Protein AF-A0A7V8XX41-F1 (afdb_monomer)

Foldseek 3Di:
DDDDDDPQVPPPPPSVVVVVVVVVLLVVLVVLLVVLVVLLVPDDAAEAEAEDQFNFQDDDPCNVVSVVSLVNSLQSCQNSNYAYEYENPPAQQQVVCVVVVHDDPVSVVRQVRRQVSNQLSRQQSQAHYHDNHPPSVVSVVVRVVVVPDDDDDDDDDPDPPQPQDWDADDDDDPDPPDDGTDHRTHGRHPDPDPPPPPPVVPPDDD

Structure (mmCIF, N/CA/C/O backbone):
data_AF-A0A7V8XX41-F1
#
_entry.id   AF-A0A7V8XX41-F1
#
loop_
_atom_site.group_PDB
_atom_site.id
_atom_site.type_symbol
_atom_site.label_atom_id
_atom_site.label_alt_id
_atom_site.label_comp_id
_atom_site.label_asym_id
_atom_site.label_entity_id
_atom_site.label_seq_id
_atom_site.pdbx_PDB_ins_code
_atom_site.Cartn_x
_atom_site.Cartn_y
_atom_site.Cartn_z
_atom_site.occupancy
_atom_site.B_iso_or_equiv
_atom_site.auth_seq_id
_atom_site.auth_comp_id
_atom_site.auth_asym_id
_atom_site.auth_atom_id
_atom_site.pdbx_PDB_model_num
ATOM 1 N N . ALA A 1 1 ? 9.599 27.998 -37.122 1.00 36.72 1 ALA A N 1
ATOM 2 C CA . ALA A 1 1 ? 10.475 27.069 -36.383 1.00 36.72 1 ALA A CA 1
ATOM 3 C C . ALA A 1 1 ? 9.672 26.421 -35.257 1.00 36.72 1 ALA A C 1
ATOM 5 O O . ALA A 1 1 ? 9.285 27.110 -34.325 1.00 36.72 1 ALA A O 1
ATOM 6 N N . ARG A 1 2 ? 9.329 25.135 -35.391 1.00 32.12 2 ARG A N 1
ATOM 7 C CA . ARG A 1 2 ? 8.694 24.319 -34.343 1.00 32.12 2 ARG A CA 1
ATOM 8 C C . ARG A 1 2 ? 9.712 23.242 -33.945 1.00 32.12 2 ARG A C 1
ATOM 10 O O . ARG A 1 2 ? 10.120 22.508 -34.842 1.00 32.12 2 ARG A O 1
ATOM 17 N N . PRO A 1 3 ? 10.159 23.145 -32.682 1.00 42.78 3 PRO A N 1
ATOM 18 C CA . PRO A 1 3 ? 11.066 22.086 -32.269 1.00 42.78 3 PRO A CA 1
ATOM 19 C C . PRO A 1 3 ? 10.236 20.830 -31.999 1.00 42.78 3 PRO A C 1
ATOM 21 O O . PRO A 1 3 ? 9.442 20.783 -31.063 1.00 42.78 3 PRO A O 1
ATOM 24 N N . GLY A 1 4 ? 10.371 19.835 -32.870 1.00 42.47 4 GLY A N 1
ATOM 25 C CA . GLY A 1 4 ? 9.637 18.585 -32.786 1.00 42.47 4 GLY A CA 1
ATOM 26 C C . GLY A 1 4 ? 10.549 17.386 -33.019 1.00 42.47 4 GLY A C 1
ATOM 27 O O . GLY A 1 4 ? 11.211 17.283 -34.044 1.00 42.47 4 GLY A O 1
ATOM 28 N N . ILE A 1 5 ? 10.450 16.437 -32.091 1.00 46.19 5 ILE A N 1
ATOM 29 C CA . ILE A 1 5 ? 10.600 14.984 -32.274 1.00 46.19 5 ILE A CA 1
ATOM 30 C C . ILE A 1 5 ? 12.024 14.382 -32.355 1.00 46.19 5 ILE A C 1
ATOM 32 O O . ILE A 1 5 ? 12.135 13.178 -32.175 1.00 46.19 5 ILE A O 1
ATOM 36 N N . ALA A 1 6 ? 13.126 15.123 -32.502 1.00 47.00 6 ALA A N 1
ATOM 37 C CA . ALA A 1 6 ? 14.422 14.473 -32.807 1.00 47.00 6 ALA A CA 1
ATOM 38 C C . AL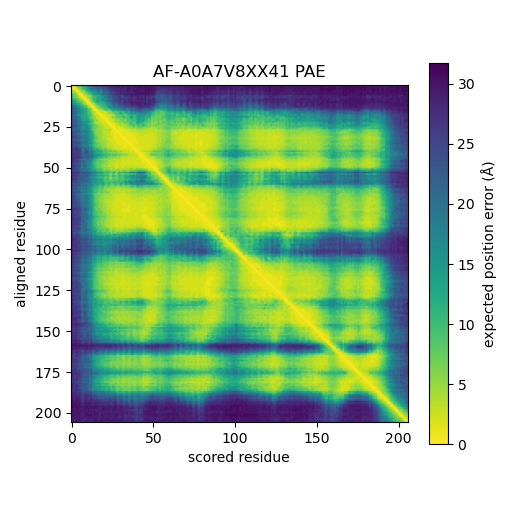A A 1 6 ? 15.425 14.248 -31.647 1.00 47.00 6 ALA A C 1
ATOM 40 O O . ALA A 1 6 ? 16.469 13.642 -31.875 1.00 47.00 6 ALA A O 1
ATOM 41 N N . SER A 1 7 ? 15.176 14.698 -30.410 1.00 42.75 7 SER A N 1
ATOM 42 C CA . SER A 1 7 ? 16.227 14.677 -29.368 1.00 42.75 7 SER A CA 1
ATOM 43 C C . SER A 1 7 ? 16.459 13.323 -28.680 1.00 42.75 7 SER A C 1
ATOM 45 O O . SER A 1 7 ? 17.492 13.145 -28.046 1.00 42.75 7 SER A O 1
ATOM 47 N N . TRP A 1 8 ? 15.544 12.359 -28.805 1.00 51.06 8 TRP A N 1
ATOM 48 C CA . TRP A 1 8 ? 15.662 11.025 -28.188 1.00 51.06 8 TRP A CA 1
ATOM 49 C C . TRP A 1 8 ? 16.335 9.985 -29.101 1.00 51.06 8 TRP A C 1
ATOM 51 O O . TRP A 1 8 ? 16.523 8.843 -28.695 1.00 51.06 8 TRP A O 1
ATOM 61 N N . LEU A 1 9 ? 16.712 10.364 -30.329 1.00 49.44 9 LEU A N 1
ATOM 62 C CA . LEU A 1 9 ? 17.265 9.440 -31.325 1.00 49.44 9 LEU A CA 1
ATOM 63 C C . LEU A 1 9 ? 18.795 9.257 -31.232 1.00 49.44 9 LEU A C 1
ATOM 65 O O . LEU A 1 9 ? 19.354 8.482 -32.001 1.00 49.44 9 LEU A O 1
ATOM 69 N N . LEU A 1 10 ? 19.476 9.971 -30.327 1.00 48.91 10 LEU A N 1
ATOM 70 C CA . LEU A 1 10 ? 20.946 10.033 -30.273 1.00 48.91 10 LEU A CA 1
ATOM 71 C C . LEU A 1 10 ? 21.581 9.386 -29.025 1.00 48.91 10 LEU A C 1
ATOM 73 O O . LEU A 1 10 ? 22.801 9.422 -28.907 1.00 48.91 10 LEU A O 1
ATOM 77 N N . ASP A 1 11 ? 20.806 8.748 -28.137 1.00 47.34 11 ASP A N 1
ATOM 78 C CA . ASP A 1 11 ? 21.357 7.957 -27.017 1.00 47.34 11 ASP A CA 1
ATOM 79 C C . ASP A 1 11 ? 20.482 6.716 -26.696 1.00 47.34 11 ASP A C 1
ATOM 81 O O . ASP A 1 11 ? 19.536 6.794 -25.906 1.00 47.34 11 ASP A O 1
ATOM 85 N N . PRO A 1 12 ? 20.718 5.558 -27.351 1.00 47.06 12 PRO A N 1
ATOM 86 C CA . PRO A 1 12 ? 19.728 4.473 -27.416 1.00 47.06 12 PRO A CA 1
ATOM 87 C C . PRO A 1 12 ? 19.528 3.667 -26.119 1.00 47.06 12 PRO A C 1
ATOM 89 O O . PRO A 1 12 ? 18.483 3.034 -25.941 1.00 47.06 12 PRO A O 1
ATOM 92 N N . GLY A 1 13 ? 20.523 3.635 -25.226 1.00 45.53 13 GLY A N 1
ATOM 93 C CA . GLY A 1 13 ? 20.573 2.653 -24.133 1.00 45.53 13 GLY A CA 1
ATOM 94 C C . GLY A 1 13 ? 20.013 3.134 -22.794 1.00 45.53 13 GLY A C 1
ATOM 95 O O . GLY A 1 13 ? 19.380 2.359 -22.079 1.00 45.53 13 GLY A O 1
ATOM 96 N N . LEU A 1 14 ? 20.233 4.406 -22.453 1.00 48.94 14 LEU A N 1
ATOM 97 C CA . LEU A 1 14 ? 19.872 4.964 -21.144 1.00 48.94 14 LEU A CA 1
ATOM 98 C C . LEU A 1 14 ? 18.536 5.723 -21.190 1.00 48.94 14 LEU A C 1
ATOM 100 O O . LEU A 1 14 ? 17.727 5.599 -20.272 1.00 48.94 14 LEU A O 1
ATOM 104 N N . SER A 1 15 ? 18.236 6.410 -22.299 1.00 57.72 15 SER A N 1
ATOM 105 C CA . SER A 1 15 ? 17.028 7.241 -22.427 1.00 57.72 15 SER A CA 1
ATOM 106 C C . SER A 1 15 ? 15.733 6.427 -22.577 1.00 57.72 15 SER A C 1
ATOM 108 O O . SER A 1 15 ? 14.669 6.863 -22.132 1.00 57.72 15 SER A O 1
ATOM 110 N N . SER A 1 16 ? 15.792 5.252 -23.210 1.00 55.16 16 SER A N 1
ATOM 111 C CA . SER A 1 16 ? 14.613 4.420 -23.479 1.00 55.16 16 SER A CA 1
ATOM 112 C C . SER A 1 16 ? 14.126 3.707 -22.215 1.00 55.16 16 SER A C 1
ATOM 114 O O . SER A 1 16 ? 12.935 3.742 -21.903 1.00 55.16 16 SER A O 1
ATOM 116 N N . ALA A 1 17 ? 15.041 3.127 -21.436 1.00 56.38 17 ALA A N 1
ATOM 117 C CA . ALA A 1 17 ? 14.732 2.464 -20.171 1.00 56.38 17 ALA A CA 1
ATOM 118 C C . ALA A 1 17 ? 14.153 3.437 -19.129 1.00 56.38 17 ALA A C 1
ATOM 120 O O . ALA A 1 17 ? 13.149 3.117 -18.489 1.00 56.38 17 ALA A O 1
ATOM 121 N N . GLU A 1 18 ? 14.725 4.640 -19.002 1.00 59.28 18 GLU A N 1
ATOM 122 C CA . GLU A 1 18 ? 14.190 5.697 -18.134 1.00 59.28 18 GLU A CA 1
ATOM 123 C C . GLU A 1 18 ? 12.804 6.169 -18.591 1.00 59.28 18 GLU A C 1
ATOM 125 O O . GLU A 1 18 ? 11.906 6.347 -17.765 1.00 59.28 18 GLU A O 1
ATOM 130 N N . PHE A 1 19 ? 12.586 6.309 -19.903 1.00 58.56 19 PHE A N 1
ATOM 131 C CA . PHE A 1 19 ? 11.283 6.664 -20.465 1.00 58.56 19 PHE A CA 1
ATOM 132 C C . PHE A 1 19 ? 10.216 5.596 -20.180 1.00 58.56 19 PHE A C 1
ATOM 134 O O . PHE A 1 19 ? 9.127 5.924 -19.701 1.00 58.56 19 PHE A O 1
ATOM 141 N N . PHE A 1 20 ? 10.520 4.314 -20.417 1.00 63.03 20 PHE A N 1
ATOM 142 C CA . PHE A 1 20 ? 9.594 3.213 -20.137 1.00 63.03 20 PHE A CA 1
ATOM 143 C C . PHE A 1 20 ? 9.332 3.042 -18.641 1.00 63.03 20 PHE A C 1
ATOM 145 O O . PHE A 1 20 ? 8.191 2.781 -18.262 1.00 63.03 20 PHE A O 1
ATOM 152 N N . GLN A 1 21 ? 10.340 3.225 -17.781 1.00 62.31 21 GLN A N 1
ATOM 153 C CA . GLN A 1 21 ? 10.122 3.242 -16.336 1.00 62.31 21 GLN A CA 1
ATOM 154 C C . GLN A 1 21 ? 9.199 4.387 -15.935 1.00 62.31 21 GLN A C 1
ATOM 156 O O . GLN A 1 21 ? 8.184 4.140 -15.290 1.00 62.31 21 GLN A O 1
ATOM 161 N N . ARG A 1 22 ? 9.498 5.624 -16.347 1.00 62.88 22 ARG A N 1
ATOM 162 C CA . ARG A 1 22 ? 8.699 6.796 -15.967 1.00 62.88 22 ARG A CA 1
ATOM 163 C C . ARG A 1 22 ? 7.245 6.651 -16.415 1.00 62.88 22 ARG A C 1
ATOM 165 O O . ARG A 1 22 ? 6.348 6.916 -15.622 1.00 62.88 22 ARG A O 1
ATOM 172 N N . ARG A 1 23 ? 7.018 6.141 -17.630 1.00 66.38 23 ARG A N 1
ATOM 173 C CA . ARG A 1 23 ? 5.676 5.868 -18.159 1.00 66.38 23 ARG A CA 1
ATOM 174 C C . ARG A 1 23 ? 4.948 4.792 -17.353 1.00 66.38 23 ARG A C 1
ATOM 176 O O . ARG A 1 23 ? 3.858 5.060 -16.867 1.00 66.38 23 ARG A O 1
ATOM 183 N N . ARG A 1 24 ? 5.589 3.645 -17.089 1.00 69.19 24 ARG A N 1
ATOM 184 C CA . ARG A 1 24 ? 5.010 2.563 -16.269 1.00 69.19 24 ARG A CA 1
ATOM 185 C C . ARG A 1 24 ? 4.567 3.051 -14.891 1.00 69.19 24 ARG A C 1
ATOM 187 O O . ARG A 1 24 ? 3.505 2.666 -14.424 1.00 69.19 24 ARG A O 1
ATOM 194 N N . ILE A 1 25 ? 5.359 3.901 -14.242 1.00 68.56 25 ILE A N 1
ATOM 195 C CA . ILE A 1 25 ? 5.039 4.359 -12.887 1.00 68.56 25 ILE A CA 1
ATOM 196 C C . ILE A 1 25 ? 3.901 5.390 -12.903 1.00 68.56 25 ILE A C 1
ATOM 198 O O . ILE A 1 25 ? 3.003 5.336 -12.060 1.00 68.56 25 ILE A O 1
ATOM 202 N N . THR A 1 26 ? 3.909 6.310 -13.875 1.00 72.81 26 THR A N 1
ATOM 203 C CA . THR A 1 26 ? 2.785 7.226 -14.096 1.00 72.81 26 THR A CA 1
ATOM 204 C C . THR A 1 26 ? 1.502 6.446 -14.363 1.00 72.81 26 THR A C 1
ATOM 206 O O . THR A 1 26 ? 0.484 6.759 -13.745 1.00 72.81 26 THR A O 1
ATOM 209 N N . ASP A 1 27 ? 1.559 5.418 -15.207 1.00 80.50 27 ASP A N 1
ATOM 210 C CA . ASP A 1 27 ? 0.416 4.575 -15.551 1.00 80.50 27 ASP A CA 1
ATOM 211 C C . ASP A 1 27 ? -0.108 3.826 -14.313 1.00 80.50 27 ASP A C 1
ATOM 213 O O . ASP A 1 27 ? -1.307 3.869 -14.051 1.00 80.50 27 ASP A O 1
ATOM 217 N N . THR A 1 28 ? 0.770 3.248 -13.479 1.00 83.19 28 THR A N 1
ATOM 218 C CA . THR A 1 28 ? 0.379 2.548 -12.238 1.00 83.19 28 THR A CA 1
ATOM 219 C C . THR A 1 28 ? -0.405 3.447 -11.285 1.00 83.19 28 THR A C 1
ATOM 221 O O . THR A 1 28 ? -1.504 3.090 -10.868 1.00 83.19 28 THR A O 1
ATOM 224 N N . PHE A 1 29 ? 0.120 4.624 -10.928 1.00 84.94 29 PHE A N 1
ATOM 225 C CA . PHE A 1 29 ? -0.586 5.493 -9.979 1.00 84.94 29 PHE A CA 1
ATOM 226 C C . PHE A 1 29 ? -1.848 6.121 -10.575 1.00 84.94 29 PHE A C 1
ATOM 228 O O . PHE A 1 29 ? -2.806 6.341 -9.842 1.00 84.94 29 PHE A O 1
ATOM 235 N N . THR A 1 30 ? -1.882 6.355 -11.891 1.00 87.12 30 THR A N 1
ATOM 236 C CA . THR A 1 30 ? -3.107 6.798 -12.579 1.00 87.12 30 THR A CA 1
ATOM 237 C C . THR A 1 30 ? -4.178 5.717 -12.521 1.00 87.12 30 THR A C 1
ATOM 239 O O . THR A 1 30 ? -5.298 5.998 -12.118 1.00 87.12 30 THR A O 1
ATOM 242 N N . ALA A 1 31 ? -3.818 4.468 -12.822 1.00 88.12 31 ALA A N 1
ATOM 243 C CA . ALA A 1 31 ? -4.734 3.339 -12.730 1.00 88.12 31 ALA A CA 1
ATOM 244 C C . ALA A 1 31 ? -5.250 3.136 -11.297 1.00 88.12 31 ALA A C 1
ATOM 246 O O . ALA A 1 31 ? -6.418 2.815 -11.105 1.00 88.12 31 ALA A O 1
ATOM 247 N N . ILE A 1 32 ? -4.410 3.360 -10.278 1.00 89.88 32 ILE A N 1
ATOM 248 C CA . ILE A 1 32 ? -4.840 3.316 -8.873 1.00 89.88 32 ILE A CA 1
ATOM 249 C C . ILE A 1 32 ? -5.828 4.445 -8.549 1.00 89.88 32 ILE A C 1
ATOM 251 O O . ILE A 1 32 ? -6.819 4.191 -7.867 1.00 89.88 32 ILE A O 1
ATOM 255 N N . GLU A 1 33 ? -5.577 5.673 -9.014 1.00 90.81 33 GLU A N 1
ATOM 256 C CA . GLU A 1 33 ? -6.505 6.802 -8.843 1.00 90.81 33 GLU A CA 1
ATOM 257 C C . GLU A 1 33 ? -7.856 6.511 -9.523 1.00 90.81 33 GLU A C 1
ATOM 259 O O . GLU A 1 33 ? -8.901 6.629 -8.885 1.00 90.81 33 GLU A O 1
ATOM 264 N N . GLU A 1 34 ? -7.847 6.040 -10.772 1.00 91.62 34 GLU A N 1
ATOM 265 C CA . GLU A 1 34 ? -9.059 5.666 -11.514 1.00 91.62 34 GLU A CA 1
ATOM 266 C C . GLU A 1 34 ? -9.820 4.521 -10.841 1.00 91.62 34 GLU A C 1
ATOM 268 O O . GLU A 1 34 ? -11.049 4.556 -10.729 1.00 91.62 34 GLU A O 1
ATOM 273 N N . LEU A 1 35 ? -9.098 3.509 -10.357 1.00 91.75 35 LEU A N 1
ATOM 274 C CA . LEU A 1 35 ? -9.675 2.401 -9.611 1.00 91.75 35 LEU A CA 1
ATOM 275 C C . LEU A 1 35 ? -10.317 2.905 -8.319 1.00 91.75 35 LEU A C 1
ATOM 277 O O . LEU A 1 35 ? -11.443 2.523 -8.016 1.00 91.75 35 LEU A O 1
ATOM 281 N N . ALA A 1 36 ? -9.649 3.792 -7.580 1.00 92.06 36 ALA A N 1
ATOM 282 C CA . ALA A 1 36 ? -10.214 4.387 -6.377 1.00 92.06 36 ALA A CA 1
ATOM 283 C C . ALA A 1 36 ? -11.531 5.117 -6.676 1.00 92.06 36 ALA A C 1
ATOM 285 O O . ALA A 1 36 ? -12.514 4.868 -5.983 1.00 92.06 36 ALA A O 1
ATOM 286 N N . THR A 1 37 ? -11.589 5.918 -7.746 1.00 92.31 37 THR A N 1
ATOM 287 C CA . THR A 1 37 ? -12.825 6.586 -8.187 1.00 92.31 37 THR A CA 1
ATOM 288 C C . THR A 1 37 ? -13.948 5.591 -8.483 1.00 92.31 37 THR A C 1
ATOM 290 O O . THR A 1 37 ? -15.075 5.786 -8.037 1.00 92.31 37 THR A O 1
ATOM 293 N N . HIS A 1 38 ? -13.661 4.485 -9.173 1.00 92.25 38 HIS A N 1
ATOM 294 C CA . HIS A 1 38 ? -14.671 3.451 -9.431 1.00 92.25 38 HIS A CA 1
ATOM 295 C C . HIS A 1 38 ? -15.141 2.751 -8.147 1.00 92.25 38 HIS A C 1
ATOM 297 O O . HIS A 1 38 ? -16.303 2.359 -8.032 1.00 92.25 38 HIS A O 1
ATOM 303 N N . LEU A 1 39 ? -14.250 2.598 -7.168 1.00 91.75 39 LEU A N 1
ATOM 304 C CA . LEU A 1 39 ? -14.542 1.941 -5.901 1.00 91.75 39 LEU A CA 1
ATOM 305 C C . LEU A 1 39 ? -15.355 2.807 -4.922 1.00 91.75 39 LEU A C 1
ATOM 307 O O . LEU A 1 39 ? -15.927 2.251 -3.982 1.00 91.75 39 LEU A O 1
ATOM 311 N N . GLU A 1 40 ? -15.447 4.126 -5.122 1.00 88.75 40 GLU A N 1
ATOM 312 C CA . GLU A 1 40 ? -16.260 5.020 -4.277 1.00 88.75 40 GLU A CA 1
ATOM 313 C C . GLU A 1 40 ? -17.753 4.674 -4.313 1.00 88.75 40 GLU A C 1
ATOM 315 O O . GLU A 1 40 ? -18.434 4.781 -3.295 1.00 88.75 40 GLU A O 1
ATOM 320 N N . GLY A 1 41 ? -18.255 4.191 -5.455 1.00 85.75 41 GLY A N 1
ATOM 321 C CA . GLY A 1 41 ? -19.654 3.775 -5.603 1.00 85.75 41 GLY A CA 1
ATOM 322 C C . GLY A 1 41 ? -20.010 2.490 -4.847 1.00 85.75 41 GLY A C 1
ATOM 323 O O . GLY A 1 41 ? -21.187 2.160 -4.703 1.00 85.75 41 GLY A O 1
ATOM 324 N N . ILE A 1 42 ? -19.010 1.755 -4.354 1.00 88.00 42 ILE A N 1
ATOM 325 C CA . ILE A 1 42 ? -19.194 0.491 -3.644 1.00 88.00 42 ILE A CA 1
ATOM 326 C C . ILE A 1 42 ? -19.040 0.756 -2.146 1.00 88.00 42 ILE A C 1
ATOM 328 O O . ILE A 1 42 ? -17.955 1.090 -1.665 1.00 88.00 42 ILE A O 1
ATOM 332 N N . GLY A 1 43 ? -20.124 0.588 -1.389 1.00 84.50 43 GLY A N 1
ATOM 333 C CA . GLY A 1 43 ? -20.118 0.792 0.059 1.00 84.50 43 GLY A CA 1
ATOM 334 C C . GLY A 1 43 ? -19.216 -0.197 0.810 1.00 84.50 43 GLY A C 1
ATOM 335 O O . GLY A 1 43 ? -19.092 -1.361 0.435 1.00 84.50 43 GLY A O 1
ATOM 336 N N . GLY A 1 44 ? -18.616 0.265 1.910 1.00 84.25 44 GLY A N 1
ATOM 337 C CA . GLY A 1 44 ? -17.822 -0.563 2.823 1.00 84.25 44 GLY A CA 1
ATOM 338 C C . GLY A 1 44 ? -16.326 -0.620 2.498 1.00 84.25 44 GLY A C 1
ATOM 339 O O . GLY A 1 44 ? -15.857 -0.071 1.497 1.00 84.25 44 GLY A O 1
ATOM 340 N N . ARG A 1 45 ? -15.549 -1.280 3.373 1.00 86.81 45 ARG A N 1
ATOM 341 C CA . ARG A 1 45 ? -14.103 -1.459 3.162 1.00 86.81 45 ARG A CA 1
ATOM 342 C C . ARG A 1 45 ? -13.854 -2.454 2.035 1.00 86.81 45 ARG A C 1
ATOM 344 O O . ARG A 1 45 ? -14.369 -3.568 2.053 1.00 86.81 45 ARG A O 1
ATOM 351 N N . LYS A 1 46 ? -13.017 -2.043 1.087 1.00 91.56 46 LYS A N 1
ATOM 352 C CA . LYS A 1 46 ? -12.627 -2.827 -0.086 1.00 91.56 46 LYS A CA 1
ATOM 353 C C . LYS A 1 46 ? -11.162 -3.207 0.009 1.00 91.56 46 LYS A C 1
ATOM 355 O O . LYS A 1 46 ? -10.367 -2.478 0.598 1.00 91.56 46 LYS A O 1
ATOM 360 N N . ASN A 1 47 ? -10.807 -4.324 -0.606 1.00 90.81 47 ASN A N 1
ATO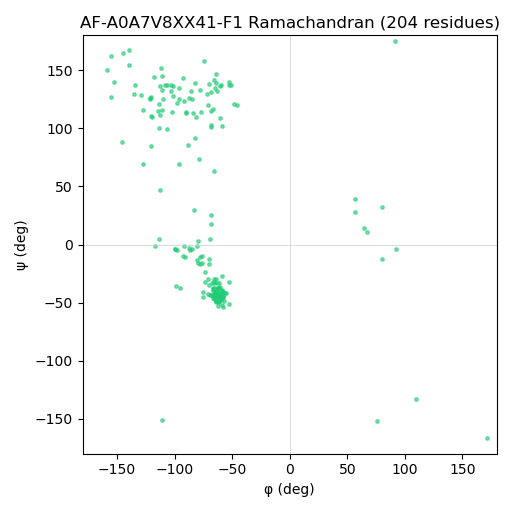M 361 C CA . ASN A 1 47 ? -9.432 -4.796 -0.673 1.00 90.81 47 ASN A CA 1
ATOM 362 C C . ASN A 1 47 ? -9.028 -4.895 -2.140 1.00 90.81 47 ASN A C 1
ATOM 364 O O . ASN A 1 47 ? -9.726 -5.522 -2.934 1.00 90.81 47 ASN A O 1
ATOM 368 N N . VAL A 1 48 ? -7.915 -4.261 -2.491 1.00 91.69 48 VAL A N 1
ATOM 369 C CA . VAL A 1 48 ? -7.365 -4.244 -3.845 1.00 91.69 48 VAL A CA 1
ATOM 370 C C . VAL A 1 48 ? -6.056 -5.010 -3.811 1.00 91.69 48 VAL A C 1
ATOM 372 O O . VAL A 1 48 ? -5.092 -4.556 -3.201 1.00 91.69 48 VAL A O 1
ATOM 375 N N . ILE A 1 49 ? -6.016 -6.177 -4.446 1.00 91.00 49 ILE A N 1
ATOM 376 C CA . ILE A 1 49 ? -4.780 -6.946 -4.604 1.00 91.00 49 ILE A CA 1
ATOM 377 C C . ILE A 1 49 ? -4.138 -6.500 -5.912 1.00 91.00 49 ILE A C 1
ATOM 379 O O . ILE A 1 49 ? -4.694 -6.723 -6.985 1.00 91.00 49 ILE A O 1
ATOM 383 N N . TRP A 1 50 ? -2.984 -5.845 -5.820 1.00 89.00 50 TRP A N 1
ATOM 384 C CA . TRP A 1 50 ? -2.288 -5.290 -6.975 1.00 89.00 50 TRP A CA 1
ATOM 385 C C . TRP A 1 50 ? -1.055 -6.122 -7.295 1.00 89.00 50 TRP A C 1
ATOM 387 O O . TRP A 1 50 ? -0.009 -5.977 -6.662 1.00 89.00 50 TRP A O 1
ATOM 397 N N . VAL A 1 51 ? -1.180 -7.007 -8.280 1.00 87.25 51 VAL A N 1
ATOM 398 C CA . VAL A 1 51 ? -0.085 -7.870 -8.728 1.00 87.25 51 VAL A CA 1
ATOM 399 C C . VAL A 1 51 ? 0.676 -7.158 -9.838 1.00 87.25 51 VAL A C 1
ATOM 401 O O . VAL A 1 51 ? 0.129 -6.920 -10.913 1.00 87.25 51 VAL A O 1
ATOM 404 N N . SER A 1 52 ? 1.932 -6.793 -9.590 1.00 78.75 52 SER A N 1
ATOM 405 C CA . SER A 1 52 ? 2.758 -6.135 -10.605 1.00 78.75 52 SER A CA 1
ATOM 406 C C . SER A 1 52 ? 4.245 -6.353 -10.365 1.00 78.75 52 SER A C 1
ATOM 408 O O . SER A 1 52 ? 4.673 -6.687 -9.265 1.00 78.75 52 SER A O 1
ATOM 410 N N . GLU A 1 53 ? 5.051 -6.116 -11.394 1.00 72.12 53 GLU A N 1
ATOM 411 C CA . GLU A 1 53 ? 6.509 -6.150 -11.279 1.00 72.12 53 GLU A CA 1
ATOM 412 C C . GLU A 1 53 ? 7.104 -4.858 -10.693 1.00 72.12 53 GLU A C 1
ATOM 414 O O . GLU A 1 53 ? 8.290 -4.836 -10.362 1.00 72.12 53 GLU A O 1
ATOM 419 N N . ALA A 1 54 ? 6.343 -3.755 -10.605 1.00 65.56 54 ALA A N 1
ATOM 420 C CA . ALA A 1 54 ? 6.921 -2.462 -10.241 1.00 65.56 54 ALA A CA 1
ATOM 421 C C . ALA A 1 54 ? 5.944 -1.444 -9.615 1.00 65.56 54 ALA A C 1
ATOM 423 O O . ALA A 1 54 ? 4.972 -1.019 -10.234 1.00 65.56 54 ALA A O 1
ATOM 424 N N . PHE A 1 55 ? 6.347 -0.946 -8.445 1.00 66.19 55 PHE A N 1
ATOM 425 C CA . PHE A 1 55 ? 6.083 0.380 -7.870 1.00 66.19 55 PHE A CA 1
ATOM 426 C C . PHE A 1 55 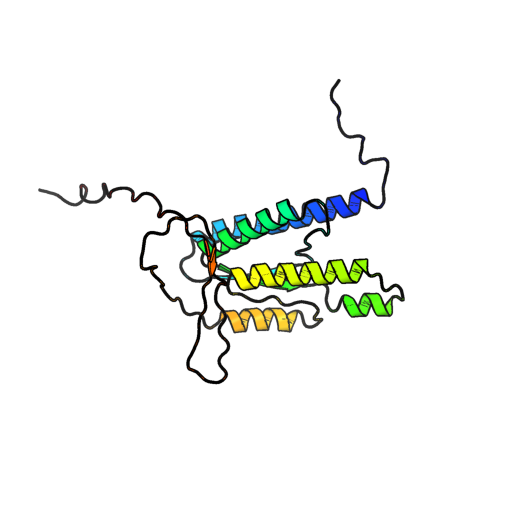? 7.409 1.161 -7.800 1.00 66.19 55 PHE A C 1
ATOM 428 O O . PHE A 1 55 ? 7.803 1.675 -6.754 1.00 66.19 55 PHE A O 1
ATOM 435 N N . ALA A 1 56 ? 8.193 1.160 -8.879 1.00 62.81 56 ALA A N 1
ATOM 436 C CA . ALA A 1 56 ? 9.546 1.699 -8.818 1.00 62.81 56 ALA A CA 1
ATOM 437 C C . ALA A 1 56 ? 9.490 3.220 -8.621 1.00 62.81 56 ALA A C 1
ATOM 439 O O . ALA A 1 56 ? 9.032 3.936 -9.499 1.00 62.81 56 ALA A O 1
ATOM 440 N N . VAL A 1 57 ? 9.967 3.742 -7.493 1.00 64.12 57 VAL A N 1
ATOM 441 C CA . VAL A 1 57 ? 10.196 5.186 -7.362 1.00 64.12 57 VAL A CA 1
ATOM 442 C C . VAL A 1 57 ? 11.583 5.489 -7.935 1.00 64.12 57 VAL A C 1
ATOM 444 O O . VAL A 1 57 ? 12.557 4.860 -7.510 1.00 64.12 57 VAL A O 1
ATOM 447 N N . PRO A 1 58 ? 11.703 6.416 -8.906 1.00 59.81 58 PRO A N 1
ATOM 448 C CA . PRO A 1 58 ? 12.993 6.756 -9.477 1.00 59.81 58 PRO A CA 1
ATOM 449 C C . PRO A 1 58 ? 13.926 7.276 -8.383 1.00 59.81 58 PRO A C 1
ATOM 451 O O . PRO A 1 58 ? 13.537 8.072 -7.521 1.00 59.81 58 PRO A O 1
ATOM 454 N N . VAL A 1 59 ? 15.177 6.827 -8.425 1.00 57.66 59 VAL A N 1
ATOM 455 C CA . VAL A 1 59 ? 16.227 7.328 -7.540 1.00 57.66 59 VAL A CA 1
ATOM 456 C C . VAL A 1 59 ? 16.789 8.597 -8.188 1.00 57.66 59 VAL A C 1
ATOM 458 O O . VAL A 1 59 ? 17.376 8.521 -9.261 1.00 57.66 59 VAL A O 1
ATOM 461 N N . GLY A 1 60 ? 16.580 9.769 -7.578 1.00 63.00 60 GLY A N 1
ATOM 462 C CA . GLY A 1 60 ? 17.083 11.051 -8.096 1.00 63.00 60 GLY A CA 1
ATOM 463 C C . GLY A 1 60 ? 15.998 11.986 -8.648 1.00 63.00 60 GLY A C 1
ATOM 464 O O . GLY A 1 60 ? 15.002 12.260 -7.973 1.00 63.00 60 GLY A O 1
ATOM 465 N N . VAL A 1 61 ? 16.222 12.548 -9.842 1.00 56.62 61 VAL A N 1
ATOM 466 C CA . VAL A 1 61 ? 15.346 13.568 -10.451 1.00 56.62 61 VAL A CA 1
ATOM 467 C C . VAL A 1 61 ? 13.951 12.986 -10.715 1.00 56.62 61 VAL A C 1
ATOM 469 O O . VAL A 1 61 ? 13.812 11.897 -11.258 1.00 56.62 61 VAL A O 1
ATOM 472 N N . GLY A 1 62 ? 12.901 13.708 -10.309 1.00 68.69 62 GLY A N 1
ATOM 473 C CA . GLY A 1 62 ? 11.507 13.251 -10.424 1.00 68.69 62 GLY A CA 1
ATOM 474 C C . GLY A 1 62 ? 10.962 12.514 -9.193 1.00 68.69 62 GLY A C 1
ATOM 475 O O . GLY A 1 62 ? 9.768 12.229 -9.143 1.00 68.69 62 GLY A O 1
ATOM 476 N N . ARG A 1 63 ? 11.780 12.274 -8.155 1.00 74.75 63 ARG A N 1
ATOM 477 C CA . ARG A 1 63 ? 11.320 11.648 -6.900 1.00 74.75 63 ARG A CA 1
ATOM 478 C C . ARG A 1 63 ? 10.201 12.432 -6.212 1.00 74.75 63 ARG A C 1
ATOM 480 O O . ARG A 1 63 ? 9.249 11.825 -5.748 1.00 74.75 63 ARG A O 1
ATOM 487 N N . GLN A 1 64 ? 10.287 13.762 -6.162 1.00 78.81 64 GLN A N 1
ATOM 488 C CA . GLN A 1 64 ? 9.261 14.591 -5.508 1.00 78.81 64 GLN A CA 1
ATOM 489 C C . GLN A 1 64 ? 7.921 14.546 -6.249 1.00 78.81 64 GLN A C 1
ATOM 491 O O . GLN A 1 64 ? 6.885 14.309 -5.640 1.00 78.81 64 GLN A O 1
ATOM 496 N N . GLU A 1 65 ? 7.948 14.687 -7.576 1.00 79.69 65 GLU A N 1
ATOM 497 C CA . GLU A 1 65 ? 6.762 14.527 -8.428 1.00 79.69 65 GLU A CA 1
ATOM 498 C C . GLU A 1 65 ? 6.116 13.149 -8.217 1.00 79.69 65 GLU A C 1
ATOM 500 O O . GLU A 1 65 ? 4.894 13.031 -8.099 1.00 79.69 65 GLU A O 1
ATOM 505 N N . MET A 1 66 ? 6.952 12.114 -8.111 1.00 76.38 66 MET A N 1
ATOM 506 C CA . MET A 1 66 ? 6.505 10.752 -7.867 1.00 76.38 66 MET A CA 1
ATOM 507 C C . MET A 1 66 ? 5.862 10.581 -6.493 1.00 76.38 66 MET A C 1
ATOM 509 O O . MET A 1 66 ? 4.780 10.009 -6.395 1.00 76.38 66 MET A O 1
ATOM 513 N N . LEU A 1 67 ? 6.497 11.099 -5.441 1.00 80.38 67 LEU A N 1
ATOM 514 C CA . LEU A 1 67 ? 5.949 11.070 -4.087 1.00 80.38 67 LEU A CA 1
ATOM 515 C C . LEU A 1 67 ? 4.599 11.785 -4.033 1.00 80.38 67 LEU A C 1
ATOM 517 O O . LEU A 1 67 ? 3.671 11.275 -3.416 1.00 80.38 67 LEU A O 1
ATOM 521 N N . GLU A 1 68 ? 4.442 12.910 -4.729 1.00 84.88 68 GLU A N 1
ATOM 522 C CA . GLU A 1 68 ? 3.151 13.595 -4.813 1.00 84.88 68 GLU A CA 1
ATOM 523 C C . GLU A 1 68 ? 2.083 12.773 -5.540 1.00 84.88 68 GLU A C 1
ATOM 525 O O . GLU A 1 68 ? 0.917 12.778 -5.136 1.00 84.88 68 GLU A O 1
ATOM 530 N N . ARG A 1 69 ? 2.457 12.037 -6.591 1.00 85.19 69 ARG A N 1
ATOM 531 C CA . ARG A 1 69 ? 1.535 11.147 -7.311 1.00 85.19 69 ARG A CA 1
ATOM 532 C C . ARG A 1 69 ? 1.141 9.936 -6.468 1.00 85.19 69 ARG A C 1
ATOM 534 O O . ARG A 1 69 ? -0.041 9.634 -6.355 1.00 85.19 69 ARG A O 1
ATOM 541 N N . MET A 1 70 ? 2.106 9.329 -5.785 1.00 85.25 70 MET A N 1
ATOM 542 C CA . MET A 1 70 ? 1.866 8.270 -4.808 1.00 85.25 70 MET A CA 1
ATOM 543 C C . MET A 1 70 ? 0.917 8.746 -3.703 1.00 85.25 70 MET A C 1
ATOM 545 O O . MET A 1 70 ? -0.099 8.109 -3.450 1.00 85.25 70 MET A O 1
ATOM 549 N N . ARG A 1 71 ? 1.175 9.922 -3.116 1.00 85.44 71 ARG A N 1
ATOM 550 C CA . ARG A 1 71 ? 0.304 10.523 -2.097 1.00 85.44 71 ARG A CA 1
ATOM 551 C C . ARG A 1 71 ? -1.118 10.763 -2.608 1.00 85.44 71 ARG A C 1
ATOM 553 O O . ARG A 1 71 ? -2.067 10.573 -1.851 1.00 85.44 71 ARG A O 1
ATOM 560 N N . ARG A 1 72 ? -1.299 11.201 -3.862 1.00 88.25 72 ARG A N 1
ATOM 561 C CA . ARG A 1 72 ? -2.637 11.351 -4.466 1.00 88.25 72 ARG A CA 1
ATOM 562 C C . ARG A 1 72 ? -3.352 10.010 -4.589 1.00 88.25 72 ARG A C 1
ATOM 564 O O . ARG A 1 72 ? -4.479 9.908 -4.110 1.00 88.25 72 ARG A O 1
ATOM 571 N N . ALA A 1 73 ? -2.683 8.996 -5.128 1.00 88.94 73 ALA A N 1
ATOM 572 C CA . ALA A 1 73 ? -3.224 7.648 -5.259 1.00 88.94 73 ALA A CA 1
ATOM 573 C C . ALA A 1 73 ? -3.617 7.043 -3.900 1.00 88.94 73 ALA A C 1
ATOM 575 O O . ALA A 1 73 ? -4.739 6.560 -3.734 1.00 88.94 73 ALA A O 1
ATOM 576 N N . THR A 1 74 ? -2.750 7.145 -2.887 1.00 89.06 74 THR A N 1
ATOM 577 C CA . THR A 1 74 ? -3.064 6.683 -1.530 1.00 89.06 74 THR A CA 1
ATOM 578 C C . THR A 1 74 ? -4.258 7.433 -0.934 1.00 89.06 74 THR A C 1
ATOM 580 O O . THR A 1 74 ? -5.141 6.820 -0.327 1.00 89.06 74 THR A O 1
ATOM 583 N N . ARG A 1 75 ? -4.323 8.763 -1.095 1.00 88.31 75 ARG A N 1
ATOM 584 C CA . ARG A 1 75 ? -5.468 9.554 -0.617 1.00 88.31 75 ARG A CA 1
ATOM 585 C C . ARG A 1 75 ? -6.765 9.141 -1.304 1.00 88.31 75 ARG A C 1
ATOM 587 O O . ARG A 1 75 ? -7.768 9.009 -0.611 1.00 88.31 75 ARG A O 1
ATOM 594 N N . ALA A 1 76 ? -6.738 8.900 -2.614 1.00 90.44 76 ALA A N 1
ATOM 595 C CA . ALA A 1 76 ? -7.900 8.441 -3.367 1.00 90.44 76 ALA A CA 1
ATOM 596 C C . ALA A 1 76 ? -8.386 7.076 -2.851 1.00 90.44 76 ALA A C 1
ATOM 598 O O . ALA A 1 76 ? -9.550 6.935 -2.486 1.00 90.44 76 ALA A O 1
ATOM 599 N N . LEU A 1 77 ? -7.486 6.098 -2.693 1.00 91.81 77 LEU A N 1
ATOM 600 C CA . LEU A 1 77 ? -7.818 4.799 -2.090 1.00 91.81 77 LEU A CA 1
ATOM 601 C C . LEU A 1 77 ? -8.359 4.946 -0.662 1.00 91.81 77 LEU A C 1
ATOM 603 O O . LEU A 1 77 ? -9.315 4.276 -0.265 1.00 91.81 77 LEU A O 1
ATOM 607 N N . SER A 1 78 ? -7.775 5.857 0.115 1.00 87.56 78 SER A N 1
ATOM 608 C CA . SER A 1 78 ? -8.222 6.139 1.475 1.00 87.56 78 SER A CA 1
ATOM 609 C C . SER A 1 78 ? -9.652 6.679 1.489 1.00 87.56 78 SER A C 1
ATOM 611 O O . SER A 1 78 ? -10.486 6.156 2.237 1.00 87.56 78 SER A O 1
ATOM 613 N N . HIS A 1 79 ? -9.949 7.662 0.639 1.00 86.56 79 HIS A N 1
ATOM 614 C CA . HIS A 1 79 ? -11.281 8.241 0.472 1.00 86.56 79 HIS A CA 1
ATOM 615 C C . HIS A 1 79 ? -12.296 7.184 0.027 1.00 86.56 79 HIS A C 1
ATOM 617 O O . HIS A 1 79 ? -13.334 7.013 0.661 1.00 86.56 79 HIS A O 1
ATOM 623 N N . ALA A 1 80 ? -11.913 6.354 -0.940 1.00 90.75 80 ALA A N 1
ATOM 624 C CA . ALA A 1 80 ? -12.709 5.234 -1.408 1.00 90.75 80 ALA A CA 1
ATOM 625 C C . ALA A 1 80 ? -12.830 4.089 -0.392 1.00 90.75 80 ALA A C 1
ATOM 627 O O . ALA A 1 80 ? -13.383 3.062 -0.734 1.00 90.75 80 ALA A O 1
ATOM 628 N N . GLN A 1 81 ? -12.332 4.178 0.846 1.00 88.44 81 GLN A N 1
ATOM 629 C CA . GLN A 1 81 ? -12.360 3.058 1.806 1.00 88.44 81 GLN A CA 1
ATOM 630 C C . GLN A 1 81 ? -11.673 1.766 1.294 1.00 88.44 81 GLN A C 1
ATOM 632 O O . GLN A 1 81 ? -12.031 0.661 1.700 1.00 88.44 81 GLN A O 1
ATOM 637 N N . ALA A 1 82 ? -10.680 1.886 0.411 1.00 91.94 82 ALA A N 1
ATOM 638 C CA . ALA A 1 82 ? -9.937 0.767 -0.160 1.00 91.94 82 ALA A CA 1
ATOM 639 C C . ALA A 1 82 ? -8.564 0.593 0.515 1.00 91.94 82 ALA A C 1
ATOM 641 O O . ALA A 1 82 ? -7.860 1.571 0.766 1.00 91.94 82 ALA A O 1
ATOM 642 N N . ALA A 1 83 ? -8.195 -0.653 0.815 1.00 92.19 83 ALA A N 1
ATOM 643 C CA . ALA A 1 83 ? -6.862 -1.051 1.262 1.00 92.19 83 ALA A CA 1
ATOM 644 C C . ALA A 1 83 ? -6.103 -1.719 0.109 1.00 92.19 83 ALA A C 1
ATOM 646 O O . ALA A 1 83 ? -6.654 -2.599 -0.558 1.00 92.19 83 ALA A O 1
ATOM 647 N N . LEU A 1 84 ? -4.852 -1.314 -0.124 1.00 92.06 84 LEU A N 1
ATOM 648 C CA . LEU A 1 84 ? -4.018 -1.861 -1.191 1.00 92.06 84 LEU A CA 1
ATOM 649 C C . LEU A 1 84 ? -3.102 -2.967 -0.663 1.00 92.06 84 LEU A C 1
ATOM 651 O O . LEU A 1 84 ? -2.419 -2.805 0.347 1.00 92.06 84 LEU A O 1
ATOM 655 N N . TYR A 1 85 ? -3.040 -4.068 -1.403 1.00 91.88 85 TYR A N 1
ATOM 656 C CA . TYR A 1 85 ? -2.159 -5.204 -1.158 1.00 91.88 85 TYR A CA 1
ATOM 657 C C . TYR A 1 85 ? -1.248 -5.420 -2.372 1.00 91.88 85 TYR A C 1
ATOM 659 O O . TYR A 1 85 ? -1.586 -6.203 -3.265 1.00 91.88 85 TYR A O 1
ATOM 667 N N . PRO A 1 86 ? -0.116 -4.700 -2.453 1.00 90.25 86 PRO A N 1
ATOM 668 C CA . PRO A 1 86 ? 0.862 -4.887 -3.515 1.00 90.25 86 PRO A CA 1
ATOM 669 C C . PRO A 1 86 ? 1.505 -6.273 -3.451 1.00 90.25 86 PRO A C 1
ATOM 671 O O . PRO A 1 86 ? 1.956 -6.698 -2.388 1.00 90.25 86 PRO A O 1
ATOM 674 N N . VAL A 1 87 ? 1.613 -6.948 -4.593 1.00 89.06 87 VAL A N 1
ATOM 675 C CA . VAL A 1 87 ? 2.281 -8.245 -4.736 1.00 89.06 87 VAL A CA 1
ATOM 676 C C . VAL A 1 87 ? 3.317 -8.158 -5.860 1.00 89.06 87 VAL A C 1
ATOM 678 O O . VAL A 1 87 ? 2.953 -7.937 -7.016 1.00 89.06 87 VAL A O 1
ATOM 681 N N . ASP A 1 88 ? 4.601 -8.310 -5.522 1.00 86.12 88 ASP A N 1
ATOM 682 C CA . ASP A 1 88 ? 5.717 -8.285 -6.479 1.00 86.12 88 ASP A CA 1
ATOM 683 C C . ASP A 1 88 ? 5.789 -9.613 -7.239 1.00 86.12 88 ASP A C 1
ATOM 685 O O . ASP A 1 88 ? 6.088 -10.661 -6.660 1.00 86.12 88 ASP A O 1
ATOM 689 N N . ALA A 1 89 ? 5.533 -9.566 -8.545 1.00 80.75 89 ALA A N 1
ATOM 690 C CA . ALA A 1 89 ? 5.536 -10.748 -9.404 1.00 80.75 89 ALA A CA 1
ATOM 691 C C . ALA A 1 89 ? 6.947 -11.235 -9.794 1.00 80.75 89 ALA A C 1
ATOM 693 O O . ALA A 1 89 ? 7.081 -12.333 -10.328 1.00 80.75 89 ALA A O 1
ATOM 694 N N . ARG A 1 90 ? 8.008 -10.456 -9.531 1.00 74.88 90 ARG A N 1
ATOM 695 C CA . ARG A 1 90 ? 9.374 -10.758 -10.011 1.00 74.88 90 ARG A CA 1
ATOM 696 C C . ARG A 1 90 ? 10.090 -11.868 -9.237 1.00 74.88 90 ARG A C 1
ATOM 698 O O . ARG A 1 90 ? 11.171 -12.291 -9.642 1.00 74.88 90 ARG A O 1
ATOM 705 N N . GLY A 1 91 ? 9.538 -12.315 -8.113 1.00 71.19 91 GLY A N 1
ATOM 706 C CA . GLY A 1 91 ? 10.167 -13.336 -7.279 1.00 71.19 91 GLY A CA 1
ATOM 707 C C . GLY A 1 91 ? 11.342 -12.819 -6.439 1.00 71.19 91 GLY A C 1
ATOM 708 O O . GLY A 1 91 ? 11.398 -11.654 -6.041 1.00 71.19 91 GLY A O 1
ATOM 709 N N . LEU A 1 92 ? 12.289 -13.707 -6.129 1.00 70.25 92 LEU A N 1
ATOM 710 C CA . LEU A 1 92 ? 13.488 -13.430 -5.325 1.00 70.25 92 LEU A CA 1
ATOM 711 C C . LEU A 1 92 ? 14.577 -12.717 -6.156 1.00 70.25 92 LEU A C 1
ATOM 713 O O . LEU A 1 92 ? 15.597 -13.306 -6.517 1.00 70.25 92 LEU A O 1
ATOM 717 N N . VAL A 1 93 ? 14.372 -11.432 -6.458 1.00 66.12 93 VAL A N 1
ATOM 718 C CA . VAL A 1 93 ? 15.248 -10.656 -7.363 1.00 66.12 93 VAL A CA 1
ATOM 719 C C . VAL A 1 93 ? 16.685 -10.535 -6.840 1.00 66.12 93 VAL A C 1
ATOM 721 O O . VAL A 1 93 ? 17.634 -10.637 -7.616 1.00 66.12 93 VAL A O 1
ATOM 724 N N . GLY A 1 94 ? 16.868 -10.383 -5.523 1.00 60.53 94 GLY A N 1
ATOM 725 C CA . GLY A 1 94 ? 18.201 -10.255 -4.923 1.00 60.53 94 GLY A CA 1
ATOM 726 C C . GLY A 1 94 ? 19.099 -11.466 -5.199 1.00 60.53 94 GLY A C 1
ATOM 727 O O . GLY A 1 94 ? 20.257 -11.294 -5.566 1.00 60.53 94 GLY A O 1
ATOM 728 N N . ALA A 1 95 ? 18.561 -12.686 -5.099 1.00 58.44 95 ALA A N 1
ATOM 729 C CA . ALA A 1 95 ? 19.322 -13.916 -5.334 1.00 58.44 95 ALA A CA 1
ATOM 730 C C . ALA A 1 95 ? 19.693 -14.114 -6.811 1.00 58.44 95 ALA A C 1
ATOM 732 O O . ALA A 1 95 ? 20.785 -14.597 -7.105 1.00 58.44 95 ALA A O 1
ATOM 733 N N . ILE A 1 96 ? 18.823 -13.693 -7.736 1.00 58.72 96 ILE A N 1
ATOM 734 C CA . ILE A 1 96 ? 19.070 -13.784 -9.183 1.00 58.72 96 ILE A CA 1
ATOM 735 C C . ILE A 1 96 ? 20.273 -12.912 -9.574 1.00 58.72 96 ILE A C 1
ATOM 737 O O . ILE A 1 96 ? 21.133 -13.361 -10.327 1.00 58.72 96 ILE A O 1
ATOM 741 N N . SER A 1 97 ? 20.392 -11.707 -9.003 1.00 59.56 97 SER A N 1
ATOM 742 C CA . SER A 1 97 ? 21.538 -10.816 -9.250 1.00 59.56 97 SER A CA 1
ATOM 743 C C . SER A 1 97 ? 22.865 -11.348 -8.690 1.00 59.56 97 SER A C 1
ATOM 745 O O . SER A 1 97 ? 23.916 -11.127 -9.297 1.00 59.56 97 SER A O 1
ATOM 747 N N . PHE A 1 98 ? 22.834 -12.067 -7.561 1.00 59.41 98 PHE A N 1
ATOM 748 C CA . PHE A 1 98 ? 24.019 -12.747 -7.021 1.00 59.41 98 PHE A CA 1
ATOM 749 C C . PHE A 1 98 ? 24.425 -13.955 -7.875 1.00 59.41 98 PHE A C 1
ATOM 751 O O . PHE A 1 98 ? 25.607 -14.124 -8.166 1.00 59.41 98 PHE A O 1
ATOM 758 N N . ALA A 1 99 ? 23.458 -14.759 -8.328 1.00 60.12 99 ALA A N 1
ATOM 759 C CA . ALA A 1 99 ? 23.710 -15.927 -9.174 1.00 60.12 99 ALA A CA 1
ATOM 760 C C . ALA A 1 99 ? 24.258 -15.553 -10.564 1.00 60.12 99 ALA A C 1
ATOM 762 O O . ALA A 1 99 ? 25.044 -16.303 -11.136 1.00 60.12 99 ALA A O 1
ATOM 763 N N . SER A 1 100 ? 23.904 -14.376 -11.095 1.00 65.50 100 SER A N 1
ATOM 764 C CA . SER A 1 100 ? 24.417 -13.875 -12.378 1.00 65.50 100 SER A CA 1
ATOM 765 C C . SER A 1 100 ? 25.826 -13.261 -12.309 1.00 65.50 100 SER A C 1
ATOM 767 O O . SER A 1 100 ? 26.295 -12.712 -13.306 1.00 65.50 100 SER A O 1
ATOM 769 N N . GLY A 1 101 ? 26.495 -13.286 -11.147 1.00 56.09 101 GLY A N 1
ATOM 770 C CA . GLY A 1 101 ? 27.886 -12.833 -10.984 1.00 56.09 101 GLY A CA 1
ATOM 771 C C . GLY A 1 101 ? 28.117 -11.326 -11.165 1.00 56.09 101 GLY A C 1
ATOM 772 O O . GLY A 1 101 ? 29.260 -10.882 -11.236 1.00 56.09 101 GLY A O 1
ATOM 773 N N . LYS A 1 102 ? 27.048 -10.526 -11.238 1.00 57.31 102 LYS A N 1
ATOM 774 C CA . LYS A 1 102 ? 27.099 -9.066 -11.417 1.00 57.31 102 LYS A CA 1
ATOM 775 C C . LYS A 1 102 ? 26.266 -8.368 -10.336 1.00 57.31 102 LYS A C 1
ATOM 777 O O . LYS A 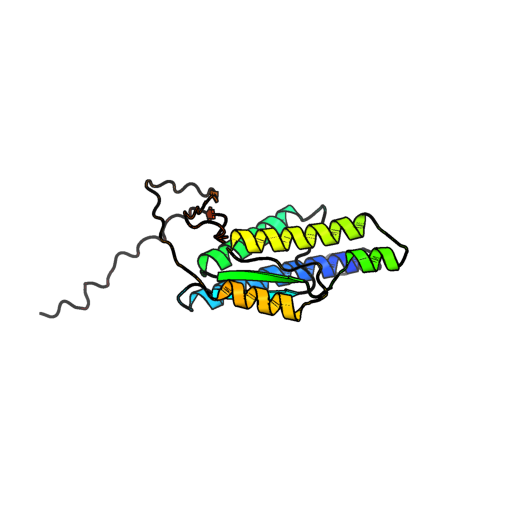1 102 ? 25.210 -7.813 -10.647 1.00 57.31 102 LYS A O 1
ATOM 782 N N . PRO A 1 103 ? 26.696 -8.396 -9.062 1.00 55.59 103 PRO A N 1
ATOM 783 C CA . PRO A 1 103 ? 26.027 -7.638 -8.018 1.00 55.59 103 PRO A CA 1
ATOM 784 C C . PRO A 1 103 ? 26.256 -6.145 -8.279 1.00 55.59 103 PRO A C 1
ATOM 786 O O . PRO A 1 103 ? 27.338 -5.620 -8.032 1.00 55.59 103 PRO A O 1
ATOM 789 N N . SER A 1 104 ? 25.246 -5.453 -8.803 1.00 63.44 104 SER A N 1
ATOM 790 C CA . SER A 1 104 ? 25.303 -3.999 -8.945 1.00 63.44 104 SER A CA 1
ATOM 791 C C . SER A 1 104 ? 24.616 -3.335 -7.758 1.00 63.44 104 SER A C 1
ATOM 793 O O . SER A 1 104 ? 23.441 -3.597 -7.493 1.00 63.44 104 SER A O 1
ATOM 795 N N . LEU A 1 105 ? 25.320 -2.430 -7.068 1.00 64.56 105 LEU A N 1
ATOM 796 C CA . LEU A 1 105 ? 24.771 -1.598 -5.985 1.00 64.56 105 LEU A CA 1
ATOM 797 C C . LEU A 1 105 ? 23.499 -0.852 -6.433 1.00 64.56 105 LEU A C 1
ATOM 799 O O . LEU A 1 105 ? 22.569 -0.662 -5.649 1.00 64.56 105 LEU A O 1
ATOM 803 N N . THR A 1 106 ? 23.427 -0.497 -7.720 1.00 65.88 106 THR A N 1
ATOM 804 C CA . THR A 1 106 ? 22.248 0.125 -8.333 1.00 65.88 106 THR A CA 1
ATOM 805 C C . THR A 1 106 ? 21.040 -0.809 -8.355 1.00 65.88 106 THR A C 1
ATOM 807 O O . THR A 1 106 ? 19.957 -0.388 -7.963 1.00 65.88 106 THR A O 1
ATOM 810 N N . THR A 1 107 ? 21.210 -2.088 -8.707 1.00 67.94 107 THR A N 1
ATOM 811 C CA . THR A 1 107 ? 20.122 -3.081 -8.709 1.00 67.94 107 THR A CA 1
ATOM 812 C C . THR A 1 107 ? 19.545 -3.279 -7.309 1.00 67.94 107 THR A C 1
ATOM 814 O O . THR A 1 107 ? 18.325 -3.281 -7.147 1.00 67.94 107 THR A O 1
ATOM 817 N N . PHE A 1 108 ? 20.398 -3.366 -6.282 1.00 68.81 108 PHE A N 1
ATOM 818 C CA . PHE A 1 108 ? 19.939 -3.449 -4.891 1.00 68.81 108 PHE A CA 1
ATOM 819 C C . PHE A 1 108 ? 19.147 -2.209 -4.473 1.00 68.81 108 PHE A C 1
ATOM 821 O O . PHE A 1 108 ? 18.084 -2.345 -3.867 1.00 68.81 108 PHE A O 1
ATOM 828 N N . GLY A 1 109 ? 19.622 -1.014 -4.838 1.00 71.56 109 GLY A N 1
ATOM 829 C CA . GLY A 1 109 ? 18.921 0.243 -4.573 1.00 71.56 109 GLY A CA 1
ATOM 830 C C . GLY A 1 109 ? 17.541 0.307 -5.233 1.00 71.56 109 GLY A C 1
ATOM 831 O O . GLY A 1 109 ? 16.562 0.650 -4.574 1.00 71.56 109 GLY A O 1
ATOM 832 N N . THR A 1 110 ? 17.428 -0.089 -6.504 1.00 71.81 110 THR A N 1
AT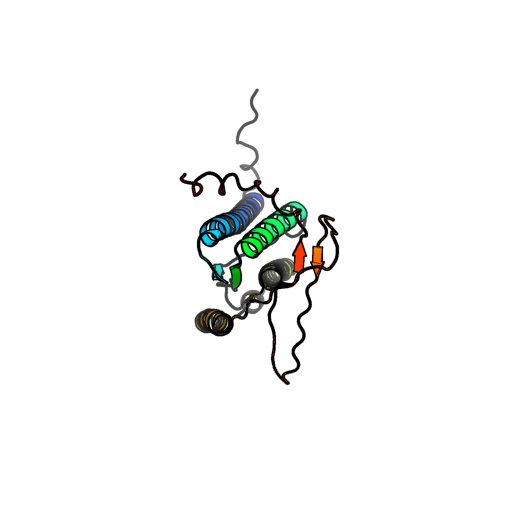OM 833 C CA . THR A 1 110 ? 16.148 -0.094 -7.233 1.00 71.81 110 THR A CA 1
ATOM 834 C C . THR A 1 110 ? 15.166 -1.118 -6.661 1.00 71.81 110 THR A C 1
ATOM 836 O O . THR A 1 110 ? 13.988 -0.808 -6.489 1.00 71.81 110 THR A O 1
ATOM 839 N N . VAL A 1 111 ? 15.622 -2.334 -6.336 1.00 75.69 111 VAL A N 1
ATOM 840 C CA . VAL A 1 111 ? 14.755 -3.366 -5.740 1.00 75.69 111 VAL A CA 1
ATOM 841 C C . VAL A 1 111 ? 14.267 -2.924 -4.363 1.00 75.69 11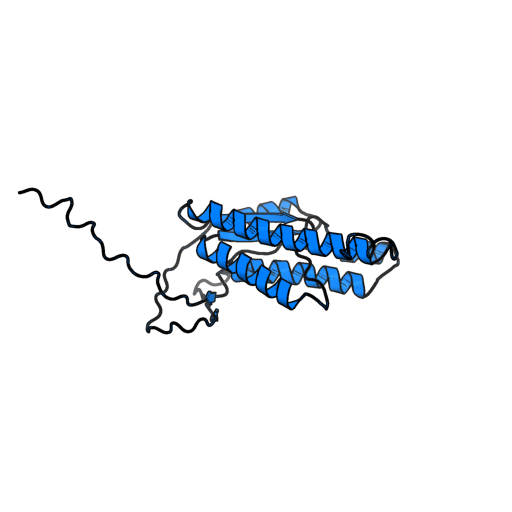1 VAL A C 1
ATOM 843 O O . VAL A 1 111 ? 13.072 -3.007 -4.092 1.00 75.69 111 VAL A O 1
ATOM 846 N N . ARG A 1 112 ? 15.163 -2.398 -3.520 1.00 78.38 112 ARG A N 1
ATOM 847 C CA . ARG A 1 112 ? 14.812 -1.885 -2.190 1.00 78.38 112 ARG A CA 1
ATOM 848 C C . ARG A 1 112 ? 13.807 -0.736 -2.280 1.00 78.38 112 ARG A C 1
ATOM 850 O O . ARG A 1 112 ? 12.793 -0.788 -1.597 1.00 78.38 112 ARG A O 1
ATOM 857 N N . GLY A 1 113 ? 14.049 0.246 -3.150 1.00 78.19 113 GLY A N 1
ATOM 858 C CA . GLY A 1 113 ? 13.148 1.389 -3.332 1.00 78.19 113 GLY A CA 1
ATOM 859 C C . GLY A 1 113 ? 11.766 0.986 -3.854 1.00 78.19 113 GLY A C 1
ATOM 860 O O . GLY A 1 113 ? 10.759 1.568 -3.462 1.00 78.19 113 GLY A O 1
ATOM 861 N N . ASN A 1 114 ? 11.693 -0.053 -4.690 1.00 79.38 114 ASN A N 1
ATOM 862 C CA . ASN A 1 114 ? 10.421 -0.624 -5.128 1.00 79.38 114 ASN A CA 1
ATOM 863 C C . ASN A 1 114 ? 9.630 -1.238 -3.964 1.00 79.38 114 ASN A C 1
ATOM 865 O O . ASN A 1 114 ? 8.438 -0.979 -3.830 1.00 79.38 114 ASN A O 1
ATOM 869 N N . ILE A 1 115 ? 10.299 -2.035 -3.123 1.00 83.75 115 ILE A N 1
ATOM 870 C CA . ILE A 1 115 ? 9.682 -2.668 -1.949 1.00 83.75 115 ILE A CA 1
ATOM 871 C C . ILE A 1 115 ? 9.212 -1.601 -0.955 1.00 83.75 115 ILE A C 1
ATOM 873 O O . ILE A 1 115 ? 8.068 -1.643 -0.523 1.00 83.75 115 ILE A O 1
ATOM 877 N N . GLU A 1 116 ? 10.047 -0.601 -0.671 1.00 84.62 116 GLU A N 1
ATOM 878 C CA . GLU A 1 116 ? 9.708 0.516 0.218 1.00 84.62 116 GLU A CA 1
ATOM 879 C C . GLU A 1 116 ? 8.458 1.267 -0.269 1.00 84.62 116 GLU A C 1
ATOM 881 O O . GLU A 1 116 ? 7.565 1.589 0.508 1.00 84.62 116 GLU A O 1
ATOM 886 N N . SER A 1 117 ? 8.338 1.485 -1.578 1.00 83.94 117 SER A N 1
ATOM 887 C CA . SER A 1 117 ? 7.172 2.162 -2.161 1.00 83.94 117 SER A CA 1
ATOM 888 C C . SER A 1 117 ? 5.895 1.332 -2.021 1.00 83.94 117 SER A C 1
ATOM 890 O O . SER A 1 117 ? 4.833 1.871 -1.709 1.00 83.94 117 SER A O 1
ATOM 892 N N . MET A 1 118 ? 5.994 0.011 -2.204 1.00 87.50 118 MET A N 1
ATOM 893 C CA . MET A 1 118 ? 4.885 -0.911 -1.947 1.00 87.50 118 MET A CA 1
ATOM 894 C C . MET A 1 118 ? 4.464 -0.881 -0.475 1.00 87.50 118 MET A C 1
ATOM 896 O O . MET A 1 118 ? 3.270 -0.857 -0.183 1.00 87.50 118 MET A O 1
ATOM 900 N N . GLU A 1 119 ? 5.433 -0.887 0.441 1.00 88.12 119 GLU A N 1
ATOM 901 C CA . GLU A 1 119 ? 5.197 -0.845 1.886 1.00 88.12 119 GLU A CA 1
ATOM 902 C C . GLU A 1 119 ? 4.492 0.449 2.297 1.00 88.12 119 GLU A C 1
ATOM 904 O O . GLU A 1 119 ? 3.469 0.373 2.974 1.00 88.12 119 GLU A O 1
ATOM 909 N N . ILE A 1 120 ? 4.951 1.608 1.810 1.00 86.88 120 ILE A N 1
ATOM 910 C CA . ILE A 1 120 ? 4.347 2.911 2.124 1.00 86.88 120 ILE A CA 1
ATOM 911 C C . ILE A 1 120 ? 2.877 2.958 1.693 1.00 86.88 120 ILE A C 1
ATOM 913 O O . ILE A 1 120 ? 2.006 3.277 2.501 1.00 86.88 120 ILE A O 1
ATOM 917 N N . VAL A 1 121 ? 2.566 2.616 0.437 1.00 88.25 121 VAL A N 1
ATOM 918 C CA . VAL A 1 121 ? 1.177 2.691 -0.057 1.00 88.25 121 VAL A CA 1
ATOM 919 C C . VAL A 1 121 ? 0.283 1.676 0.660 1.00 88.25 121 VAL A C 1
ATOM 921 O O . VAL A 1 121 ? -0.872 1.968 0.985 1.00 88.25 121 VAL A O 1
ATOM 924 N N . ALA A 1 122 ? 0.805 0.480 0.935 1.00 90.56 122 ALA A N 1
ATOM 925 C CA . ALA A 1 122 ? 0.081 -0.526 1.695 1.00 90.56 122 ALA A CA 1
ATOM 926 C C . ALA A 1 122 ? -0.219 -0.045 3.124 1.00 90.56 122 ALA A C 1
ATOM 928 O O . ALA A 1 122 ? -1.362 -0.127 3.565 1.00 90.56 122 ALA A O 1
ATOM 929 N N . GLU A 1 123 ? 0.764 0.506 3.834 1.00 89.44 123 GLU A N 1
ATOM 930 C CA . GLU A 1 123 ? 0.606 0.985 5.210 1.00 89.44 123 GLU A CA 1
ATOM 931 C C . GLU A 1 123 ? -0.357 2.176 5.297 1.00 89.44 123 GLU A C 1
ATOM 933 O O . GLU A 1 123 ? -1.284 2.189 6.112 1.00 89.44 123 GLU A O 1
ATOM 938 N N . GLU A 1 124 ? -0.209 3.161 4.412 1.00 88.44 124 GLU A N 1
ATOM 939 C CA . GLU A 1 124 ? -1.075 4.338 4.411 1.00 88.44 124 GLU A CA 1
ATOM 940 C C . GLU A 1 124 ? -2.545 3.982 4.097 1.00 88.44 124 GLU A C 1
ATOM 942 O O . GLU A 1 124 ? -3.459 4.625 4.616 1.00 88.44 124 GLU A O 1
ATOM 947 N N . THR A 1 125 ? -2.797 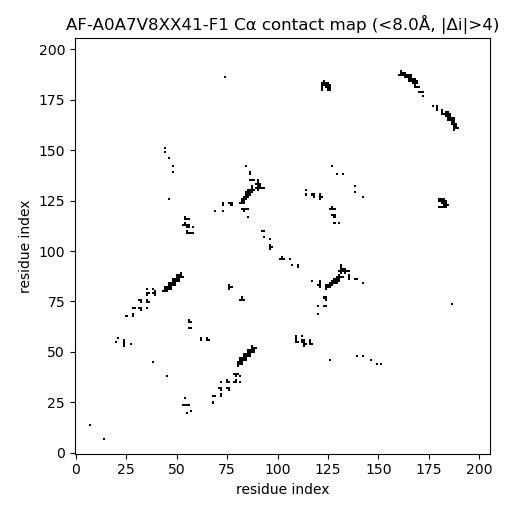2.921 3.320 1.00 90.00 125 THR A N 1
ATOM 948 C CA . THR A 1 125 ? -4.160 2.450 2.996 1.00 90.00 125 THR A CA 1
ATOM 949 C C . THR A 1 125 ? -4.697 1.374 3.950 1.00 90.00 125 THR A C 1
ATOM 951 O O . THR A 1 125 ? -5.899 1.083 3.935 1.00 90.00 125 THR A O 1
ATOM 954 N N . GLY A 1 126 ? -3.854 0.830 4.835 1.00 88.69 126 GLY A N 1
ATOM 955 C CA . GLY A 1 126 ? -4.209 -0.220 5.794 1.00 88.69 126 GLY A CA 1
ATOM 956 C C . GLY A 1 126 ? -4.238 -1.635 5.198 1.00 88.69 126 GLY A C 1
ATOM 957 O O . GLY A 1 126 ? -5.074 -2.448 5.601 1.00 88.69 126 GLY A O 1
ATOM 958 N N . GLY A 1 127 ? -3.381 -1.905 4.213 1.00 90.06 127 GLY A N 1
ATOM 959 C CA . GLY A 1 127 ? -3.107 -3.222 3.633 1.00 90.06 127 GLY A CA 1
ATOM 960 C C . GLY A 1 127 ? -1.703 -3.743 3.973 1.00 90.06 127 GLY A C 1
ATOM 961 O O . GLY A 1 127 ? -1.169 -3.460 5.047 1.00 90.06 127 GLY A O 1
ATOM 962 N N . ARG A 1 128 ? -1.112 -4.565 3.091 1.00 90.88 128 ARG A N 1
ATOM 963 C CA . ARG A 1 128 ? 0.256 -5.107 3.244 1.00 90.88 128 ARG A CA 1
ATOM 964 C C . ARG A 1 128 ? 0.912 -5.420 1.909 1.00 90.88 128 ARG A C 1
ATOM 966 O O . ARG A 1 128 ? 0.281 -6.000 1.030 1.00 90.88 128 ARG A O 1
ATOM 973 N N . ALA A 1 129 ? 2.200 -5.104 1.815 1.00 90.12 129 ALA A N 1
ATOM 974 C CA . ALA A 1 129 ? 3.044 -5.479 0.694 1.00 90.12 129 ALA A CA 1
ATOM 975 C C . ALA A 1 129 ? 3.564 -6.920 0.827 1.00 90.12 129 ALA A C 1
ATOM 977 O O . ALA A 1 129 ? 3.985 -7.361 1.901 1.00 90.12 129 ALA A O 1
ATOM 978 N N . PHE A 1 130 ? 3.570 -7.634 -0.293 1.00 88.19 130 PHE A N 1
ATOM 979 C CA . PHE A 1 130 ? 4.189 -8.941 -0.458 1.00 88.19 130 PHE A CA 1
ATOM 980 C C . PHE A 1 130 ? 5.240 -8.830 -1.555 1.00 88.19 130 PHE A C 1
ATOM 982 O O . PHE A 1 130 ? 4.908 -8.640 -2.721 1.00 88.19 130 PHE A O 1
ATOM 989 N N . ALA A 1 131 ? 6.513 -8.927 -1.191 1.00 84.69 131 ALA A N 1
ATOM 990 C CA . ALA A 1 131 ? 7.605 -8.813 -2.146 1.00 84.69 131 ALA A CA 1
ATOM 991 C C . ALA A 1 131 ? 8.720 -9.816 -1.858 1.00 84.69 131 ALA A C 1
ATOM 993 O O . ALA A 1 131 ? 8.763 -10.423 -0.786 1.00 84.69 131 ALA A O 1
ATOM 994 N N . ASN A 1 132 ? 9.633 -9.962 -2.824 1.00 76.19 132 ASN A N 1
ATOM 995 C CA . ASN A 1 132 ? 10.846 -10.769 -2.696 1.00 76.19 132 ASN A CA 1
ATOM 996 C C . ASN A 1 132 ? 10.574 -12.242 -2.322 1.00 76.19 132 ASN A C 1
ATOM 998 O O . ASN A 1 132 ? 11.278 -12.838 -1.507 1.00 76.19 132 ASN A O 1
ATOM 1002 N N . THR A 1 133 ? 9.520 -12.823 -2.897 1.00 72.44 133 THR A N 1
ATOM 1003 C CA . THR A 1 133 ? 9.061 -14.188 -2.614 1.00 72.44 133 THR A CA 1
ATOM 1004 C C . THR A 1 133 ? 8.742 -14.922 -3.907 1.00 72.44 133 THR A C 1
ATOM 1006 O O . THR A 1 133 ? 8.106 -14.366 -4.793 1.00 72.44 133 THR A O 1
ATOM 1009 N N . ASN A 1 134 ? 9.148 -16.190 -4.005 1.00 74.75 134 ASN A N 1
ATOM 1010 C CA . ASN A 1 134 ? 8.787 -17.062 -5.131 1.00 74.75 134 ASN A CA 1
ATOM 1011 C C . ASN A 1 134 ? 7.421 -17.747 -4.937 1.00 74.75 134 ASN A C 1
ATOM 1013 O O . ASN A 1 134 ? 6.960 -18.460 -5.821 1.00 74.75 134 ASN A O 1
ATOM 1017 N N . ALA A 1 135 ? 6.773 -17.546 -3.787 1.00 78.75 135 ALA A N 1
ATOM 1018 C CA . ALA A 1 135 ? 5.459 -18.103 -3.478 1.00 78.75 135 ALA A CA 1
ATOM 1019 C C . ALA A 1 135 ? 4.367 -17.063 -3.777 1.00 78.75 135 ALA A C 1
ATOM 1021 O O . ALA A 1 135 ? 3.780 -16.468 -2.864 1.00 78.75 135 ALA A O 1
ATOM 1022 N N . LEU A 1 136 ? 4.155 -16.775 -5.064 1.00 79.38 136 LEU A N 1
ATOM 1023 C CA . LEU A 1 136 ? 3.168 -15.787 -5.511 1.00 79.38 136 LEU A CA 1
ATOM 1024 C C . LEU A 1 136 ? 1.742 -16.216 -5.136 1.00 79.38 136 LEU A C 1
ATOM 1026 O O . LEU A 1 136 ? 0.966 -15.417 -4.617 1.00 79.38 136 LEU A O 1
ATOM 1030 N N . ASP A 1 137 ? 1.443 -17.501 -5.310 1.00 82.50 137 ASP A N 1
ATOM 1031 C CA . ASP A 1 137 ? 0.213 -18.160 -4.872 1.00 82.50 137 ASP A CA 1
ATOM 1032 C C . ASP A 1 137 ? -0.058 -17.909 -3.381 1.00 82.50 137 ASP A C 1
ATOM 1034 O O . ASP A 1 137 ? -1.119 -17.410 -3.001 1.00 82.50 137 ASP A O 1
ATOM 1038 N N . ARG A 1 138 ? 0.940 -18.155 -2.526 1.00 84.25 138 ARG A N 1
ATOM 1039 C CA . ARG A 1 138 ? 0.839 -17.931 -1.083 1.00 84.25 138 ARG A CA 1
ATOM 1040 C C . ARG A 1 138 ? 0.696 -16.452 -0.746 1.00 84.25 138 ARG A C 1
ATOM 1042 O O . ARG A 1 138 ? 0.036 -16.127 0.237 1.00 84.25 138 ARG A O 1
ATOM 1049 N N . SER A 1 139 ? 1.300 -15.564 -1.529 1.00 83.56 139 SER A N 1
ATOM 1050 C CA . SER A 1 139 ? 1.220 -14.113 -1.324 1.00 83.56 139 SER A CA 1
ATOM 1051 C C . SER A 1 139 ? -0.189 -13.600 -1.591 1.00 83.56 139 SER A C 1
ATOM 1053 O O . SER A 1 139 ? -0.739 -12.860 -0.778 1.00 83.56 139 SER A O 1
ATOM 1055 N N . ILE A 1 140 ? -0.813 -14.079 -2.669 1.00 84.75 140 ILE A N 1
ATOM 1056 C CA . ILE A 1 140 ? -2.209 -13.775 -2.991 1.00 84.75 140 ILE A CA 1
ATOM 1057 C C . ILE A 1 140 ? -3.131 -14.341 -1.907 1.00 84.75 140 ILE A C 1
ATOM 1059 O O . ILE A 1 140 ? -3.949 -13.604 -1.363 1.00 84.75 140 ILE A O 1
ATOM 1063 N N . TRP A 1 141 ? -2.962 -15.609 -1.516 1.00 86.94 141 TRP A N 1
ATOM 1064 C CA . TRP A 1 141 ? -3.769 -16.201 -0.443 1.00 86.94 141 TRP A CA 1
ATOM 1065 C C . TRP A 1 141 ? -3.586 -15.498 0.903 1.00 86.94 141 TRP A C 1
ATOM 1067 O O . TRP A 1 141 ? -4.560 -15.306 1.621 1.00 86.94 141 TRP A O 1
ATOM 1077 N N . SER A 1 142 ? -2.373 -15.052 1.229 1.00 85.50 142 SER A N 1
ATOM 1078 C CA . SER A 1 142 ? -2.107 -14.255 2.433 1.00 85.50 142 SER A CA 1
ATOM 1079 C C . SER A 1 142 ? -2.787 -12.887 2.383 1.00 85.50 142 SER A C 1
ATOM 1081 O O . SER A 1 142 ? -3.274 -12.413 3.407 1.00 85.50 142 SER A O 1
ATOM 1083 N N . ALA A 1 143 ? -2.826 -12.243 1.212 1.00 84.31 143 ALA A N 1
ATOM 1084 C CA . ALA A 1 143 ? -3.543 -10.986 1.021 1.00 84.31 143 ALA A CA 1
ATOM 1085 C C . ALA A 1 143 ? -5.054 -11.182 1.206 1.00 84.31 143 ALA A C 1
ATOM 1087 O O . ALA A 1 143 ? -5.699 -10.392 1.892 1.00 84.31 143 ALA A O 1
ATOM 1088 N N . VAL A 1 144 ? -5.598 -12.268 0.647 1.00 86.88 144 VAL A N 1
ATOM 1089 C CA . VAL A 1 144 ? -7.003 -12.649 0.821 1.00 86.88 144 VAL A CA 1
ATOM 1090 C C . VAL A 1 144 ? -7.307 -12.943 2.285 1.00 86.88 144 VAL A C 1
ATOM 1092 O O . VAL A 1 144 ? -8.271 -12.394 2.804 1.00 86.88 144 VAL A O 1
ATOM 1095 N N . ASP A 1 145 ? -6.502 -13.764 2.964 1.00 87.75 145 ASP A N 1
ATOM 1096 C CA . ASP A 1 145 ? -6.748 -14.144 4.359 1.00 87.75 145 ASP A CA 1
ATOM 1097 C C . ASP A 1 145 ? -6.712 -12.937 5.299 1.00 87.75 145 ASP A C 1
ATOM 1099 O O . ASP A 1 145 ? -7.595 -12.772 6.140 1.00 87.75 145 ASP A O 1
ATOM 1103 N N . ASP A 1 146 ? -5.763 -12.027 5.081 1.00 83.38 146 ASP A N 1
ATOM 1104 C CA . ASP A 1 146 ? -5.694 -10.775 5.826 1.00 83.38 146 ASP A CA 1
ATOM 1105 C C . ASP A 1 146 ? -6.916 -9.873 5.615 1.00 83.38 146 ASP A C 1
ATOM 1107 O O . ASP A 1 146 ? -7.398 -9.221 6.540 1.00 83.38 146 ASP A O 1
ATOM 1111 N N . ALA A 1 147 ? -7.436 -9.856 4.393 1.00 79.50 147 ALA A N 1
ATOM 1112 C CA . ALA A 1 147 ? -8.599 -9.076 4.011 1.00 79.50 147 ALA A CA 1
ATOM 1113 C C . ALA A 1 147 ? -9.921 -9.599 4.616 1.00 79.50 147 ALA A C 1
ATOM 1115 O O . ALA A 1 147 ? -10.908 -8.856 4.628 1.00 79.50 147 ALA A O 1
ATOM 1116 N N . ARG A 1 148 ? -9.965 -10.842 5.125 1.00 81.31 148 ARG A N 1
ATOM 1117 C CA . ARG A 1 148 ? -11.208 -11.509 5.569 1.00 81.31 148 ARG A CA 1
ATOM 1118 C C . ARG A 1 148 ? -11.880 -10.837 6.756 1.00 81.31 148 ARG A C 1
ATOM 1120 O O . ARG A 1 148 ? -13.105 -10.779 6.801 1.00 81.31 148 ARG A O 1
ATOM 1127 N N . PHE A 1 149 ? -11.105 -10.354 7.724 1.00 80.38 149 PHE A N 1
ATOM 1128 C CA . PHE A 1 149 ? -11.647 -9.823 8.973 1.00 80.38 149 PHE A CA 1
ATOM 1129 C C . PHE A 1 149 ? -11.391 -8.331 9.069 1.00 80.38 149 PHE A C 1
ATOM 1131 O O . PHE A 1 149 ? -10.305 -7.880 9.421 1.00 80.38 149 PHE A O 1
ATOM 1138 N N . THR A 1 150 ? -12.429 -7.565 8.757 1.00 77.62 150 THR A N 1
ATOM 1139 C CA . THR A 1 150 ? -12.348 -6.116 8.682 1.00 77.62 150 THR A CA 1
ATOM 1140 C C . THR A 1 150 ? -13.330 -5.468 9.642 1.00 77.62 150 THR A C 1
ATOM 1142 O O . THR A 1 150 ? -14.529 -5.717 9.560 1.00 77.62 150 THR A O 1
ATOM 1145 N N . TYR A 1 151 ? -12.827 -4.579 10.495 1.00 80.75 151 TYR A N 1
ATOM 1146 C CA . TYR A 1 151 ? -13.647 -3.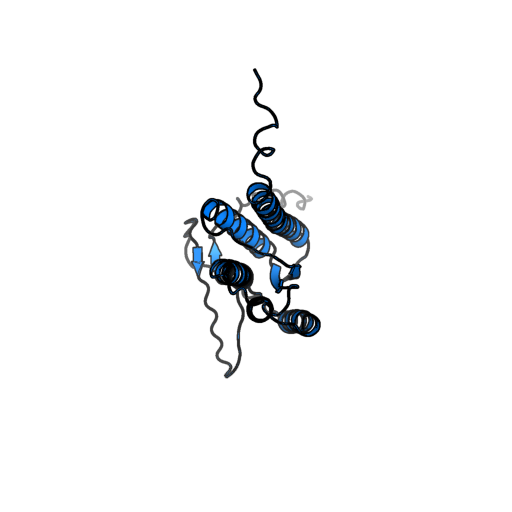744 11.367 1.00 80.75 151 TYR A CA 1
ATOM 1147 C C . TYR A 1 151 ? -13.526 -2.283 10.943 1.00 80.75 151 TYR A C 1
ATOM 1149 O O . TYR A 1 151 ? -12.430 -1.803 10.651 1.00 80.75 151 TYR A O 1
ATOM 1157 N N . VAL A 1 152 ? -14.654 -1.576 10.908 1.00 82.00 152 VAL A N 1
ATOM 1158 C CA . VAL A 1 152 ? -14.690 -0.131 10.666 1.00 82.00 152 VAL A CA 1
ATOM 1159 C C . VAL A 1 152 ? -14.797 0.569 12.014 1.00 82.00 152 VAL A C 1
ATOM 1161 O O . VAL A 1 152 ? -15.734 0.323 12.770 1.00 82.00 152 VAL A O 1
ATOM 1164 N N . LEU A 1 153 ? -13.829 1.434 12.308 1.00 82.00 153 LEU A N 1
ATOM 1165 C CA . LEU A 1 153 ? -13.810 2.269 13.505 1.00 82.00 153 LEU A CA 1
ATOM 1166 C C . LEU A 1 153 ? -14.029 3.726 13.093 1.00 82.00 153 LEU A C 1
ATOM 1168 O O . LEU A 1 153 ? -13.305 4.248 12.246 1.00 82.00 153 LEU A O 1
ATOM 1172 N N . GLY A 1 154 ? -15.035 4.370 13.683 1.00 82.06 154 GLY A N 1
ATOM 1173 C CA . GLY A 1 154 ? -15.274 5.801 13.524 1.00 82.06 154 GLY A CA 1
ATOM 1174 C C . GLY A 1 154 ? -14.486 6.590 14.565 1.00 82.06 154 GLY A C 1
ATOM 1175 O O . GLY A 1 154 ? -14.617 6.333 15.759 1.00 82.06 154 GLY A O 1
ATOM 1176 N N . TYR A 1 155 ? -13.685 7.554 14.116 1.00 79.88 155 TYR A N 1
ATOM 1177 C CA . TYR A 1 155 ? -13.009 8.520 14.979 1.00 79.88 155 TYR A CA 1
ATOM 1178 C C . TYR A 1 155 ? -13.425 9.932 14.572 1.00 79.88 155 TYR A C 1
ATOM 1180 O O . TYR A 1 155 ? -13.284 10.310 13.409 1.00 79.88 155 TYR A O 1
ATOM 1188 N N . TYR A 1 156 ? -13.922 10.703 15.537 1.00 78.38 156 TYR A N 1
ATOM 1189 C CA . TYR A 1 156 ? -14.309 12.096 15.346 1.00 78.38 156 TYR A CA 1
ATOM 1190 C C . TYR A 1 156 ? -13.326 12.988 16.117 1.00 78.38 156 TYR A C 1
ATOM 1192 O O . TYR A 1 156 ? -13.264 12.888 17.345 1.00 78.38 156 TYR A O 1
ATOM 1200 N N . PRO A 1 157 ? -12.532 13.833 15.436 1.00 74.62 157 PRO A N 1
ATOM 1201 C CA . PRO A 1 157 ? -11.610 14.739 16.112 1.00 74.62 157 PRO A CA 1
ATOM 1202 C C . PRO A 1 157 ? -12.381 15.787 16.931 1.00 74.62 157 PRO A C 1
ATOM 1204 O O . PRO A 1 157 ? -13.415 16.292 16.499 1.00 74.62 157 PRO A O 1
ATOM 1207 N N . SER A 1 158 ? -11.873 16.125 18.118 1.00 67.31 158 SER A N 1
ATOM 1208 C CA . SER A 1 158 ? -12.573 16.946 19.120 1.00 67.31 158 SER A CA 1
ATOM 1209 C C . SER A 1 158 ? -12.524 18.463 18.882 1.00 67.31 158 SER A C 1
ATOM 1211 O O . SER A 1 158 ? -13.096 19.218 19.662 1.00 67.31 158 SER A O 1
ATOM 1213 N N . SER A 1 159 ? -11.852 18.954 17.838 1.00 58.75 159 SER A N 1
ATOM 1214 C CA . SER A 1 159 ? -11.849 20.384 17.483 1.00 58.75 159 SER A CA 1
ATOM 1215 C C . SER A 1 159 ? -11.469 20.614 16.019 1.00 58.75 159 SER A C 1
ATOM 1217 O O . SER A 1 159 ? -10.753 19.819 15.409 1.00 58.75 159 SER A O 1
ATOM 1219 N N . ALA A 1 160 ? -12.013 21.701 15.464 1.00 59.19 160 ALA A N 1
ATOM 1220 C CA . ALA A 1 160 ? -11.973 22.144 14.072 1.00 59.19 160 ALA A CA 1
ATOM 1221 C C . ALA A 1 160 ? -10.562 22.524 13.583 1.00 59.19 160 ALA A C 1
ATOM 1223 O O . ALA A 1 160 ? -10.285 23.670 13.235 1.00 59.19 160 ALA A O 1
ATOM 1224 N N . PHE A 1 161 ? -9.647 21.563 13.554 1.00 54.88 161 PHE A N 1
ATOM 1225 C CA . PHE A 1 161 ? -8.346 21.738 12.928 1.00 54.88 161 PHE A CA 1
ATOM 1226 C C . PHE A 1 161 ? -8.461 21.366 11.454 1.00 54.88 161 PHE A C 1
ATOM 1228 O O . PHE A 1 161 ? -8.236 20.230 11.046 1.00 54.88 161 PHE A O 1
ATOM 1235 N N . PHE A 1 162 ? -8.866 22.351 10.658 1.00 60.56 162 PHE A N 1
ATOM 1236 C CA . PHE A 1 162 ? -8.852 22.287 9.196 1.00 60.56 162 PHE A CA 1
ATOM 1237 C C . PHE A 1 162 ? -7.471 22.644 8.633 1.00 60.56 162 PHE A C 1
ATOM 1239 O O . PHE A 1 162 ? -7.360 23.203 7.539 1.00 60.56 162 PHE A O 1
ATOM 1246 N N . ASP A 1 163 ? -6.405 22.363 9.384 1.00 63.62 163 ASP A N 1
ATOM 1247 C CA . ASP A 1 163 ? -5.073 22.419 8.816 1.00 63.62 163 ASP A CA 1
ATOM 1248 C C . ASP A 1 163 ? -4.959 21.272 7.810 1.00 63.62 163 ASP A C 1
ATOM 1250 O O . ASP A 1 163 ? -5.306 20.135 8.098 1.00 63.62 163 ASP A O 1
ATOM 1254 N N . ARG A 1 164 ? -4.474 21.537 6.595 1.00 66.69 164 ARG A N 1
ATOM 1255 C CA . ARG A 1 164 ? -4.314 20.505 5.547 1.00 66.69 164 ARG A CA 1
ATOM 1256 C C . ARG A 1 164 ? -3.217 19.469 5.880 1.00 66.69 164 ARG A C 1
ATOM 1258 O O . ARG A 1 164 ? -2.688 18.799 4.992 1.00 66.69 164 ARG A O 1
ATOM 1265 N N . GLY A 1 165 ? -2.824 19.386 7.149 1.00 76.31 165 GLY A N 1
ATOM 1266 C CA . GLY A 1 165 ? -1.764 18.546 7.674 1.00 76.31 165 GLY A CA 1
ATOM 1267 C C . GLY A 1 165 ? -2.158 17.074 7.747 1.00 76.31 165 GLY A C 1
ATOM 1268 O O . GLY A 1 165 ? -3.334 16.703 7.779 1.00 76.31 165 GLY A O 1
ATOM 1269 N N . PHE A 1 166 ? -1.136 16.220 7.764 1.00 80.25 166 PHE A N 1
ATOM 1270 C CA . PHE A 1 166 ? -1.297 14.792 8.007 1.00 80.25 166 PHE A CA 1
ATOM 1271 C C . PHE A 1 166 ? -1.500 14.529 9.503 1.00 80.25 166 PHE A C 1
ATOM 1273 O O . PHE A 1 166 ? -0.749 15.027 10.342 1.00 80.25 166 PHE A O 1
ATOM 1280 N N . ARG A 1 167 ? -2.501 13.716 9.834 1.00 83.06 167 ARG A N 1
ATOM 1281 C CA . ARG A 1 167 ? -2.843 13.304 11.195 1.00 83.06 167 ARG A CA 1
ATOM 1282 C C . ARG A 1 167 ? -2.598 11.812 11.330 1.00 83.06 167 ARG A C 1
ATOM 1284 O O . ARG A 1 167 ? -3.274 11.017 10.682 1.00 83.06 167 ARG A O 1
ATOM 1291 N N . LYS A 1 168 ? -1.636 11.440 12.174 1.00 87.44 168 LYS A N 1
ATOM 1292 C CA . LYS A 1 168 ? -1.315 10.037 12.446 1.00 87.44 168 LYS A CA 1
ATOM 1293 C C . LYS A 1 168 ? -2.440 9.378 13.248 1.00 87.44 168 LYS A C 1
ATOM 1295 O O . LYS A 1 168 ? -2.954 9.974 14.192 1.00 87.44 168 LYS A O 1
ATOM 1300 N N . ILE A 1 169 ? -2.781 8.147 12.886 1.00 87.62 169 ILE A N 1
ATOM 1301 C CA . ILE A 1 169 ? -3.660 7.262 13.652 1.00 87.62 169 ILE A CA 1
ATOM 1302 C C . ILE A 1 169 ? -2.793 6.151 14.244 1.00 87.62 169 ILE A C 1
ATOM 1304 O O . ILE A 1 169 ? -1.930 5.610 13.557 1.00 87.62 169 ILE A O 1
ATOM 1308 N N . ASP A 1 170 ? -3.039 5.807 15.505 1.00 89.81 170 ASP A N 1
ATOM 1309 C CA . ASP A 1 170 ? -2.447 4.642 16.158 1.00 89.81 170 ASP A CA 1
ATOM 1310 C C . ASP A 1 170 ? -3.554 3.810 16.814 1.00 89.81 170 ASP A C 1
ATOM 1312 O O . ASP A 1 170 ? -4.398 4.356 17.532 1.00 89.81 170 ASP A O 1
ATOM 1316 N N . VAL A 1 171 ? -3.586 2.505 16.534 1.00 89.56 171 VAL A N 1
ATOM 1317 C CA . VAL A 1 171 ? -4.628 1.598 17.034 1.00 89.56 171 VAL A CA 1
ATOM 1318 C C . VAL A 1 171 ? -3.995 0.509 17.884 1.00 89.56 171 VAL A C 1
ATOM 1320 O O . VAL A 1 171 ? -3.373 -0.424 17.381 1.00 89.56 171 VAL A O 1
ATOM 1323 N N . ASN A 1 172 ? -4.243 0.589 19.189 1.00 91.00 172 ASN A N 1
ATOM 1324 C CA . ASN A 1 172 ? -3.769 -0.382 20.164 1.00 91.00 172 ASN A CA 1
ATOM 1325 C C . ASN A 1 172 ? -4.905 -1.317 20.595 1.00 91.00 172 ASN A C 1
ATOM 1327 O O . ASN A 1 172 ? -6.025 -0.877 20.857 1.00 91.00 172 ASN A O 1
ATOM 1331 N N . VAL A 1 173 ? -4.612 -2.616 20.696 1.00 91.00 173 VAL A N 1
ATOM 1332 C CA . VAL A 1 173 ? -5.564 -3.636 21.163 1.00 91.00 173 VAL A CA 1
ATOM 1333 C C . VAL A 1 173 ? -5.073 -4.307 22.435 1.00 91.00 173 VAL A C 1
ATOM 1335 O O . VAL A 1 173 ? -3.889 -4.575 22.609 1.00 91.00 173 VAL A O 1
ATOM 1338 N N . THR A 1 174 ? -6.009 -4.636 23.322 1.00 93.38 174 THR A N 1
ATOM 1339 C CA . THR A 1 174 ? -5.722 -5.295 24.607 1.00 93.38 174 THR A CA 1
ATOM 1340 C C . THR A 1 174 ? -5.462 -6.797 24.468 1.00 93.38 174 THR A C 1
ATOM 1342 O O . THR A 1 174 ? -4.916 -7.431 25.374 1.00 93.38 174 THR A O 1
ATOM 1345 N N . ARG A 1 175 ? -5.844 -7.401 23.335 1.00 90.88 175 ARG A N 1
ATOM 1346 C CA . ARG A 1 175 ? -5.686 -8.837 23.090 1.00 90.88 175 ARG A CA 1
ATOM 1347 C C . ARG A 1 175 ? -4.212 -9.198 22.894 1.00 90.88 175 ARG A C 1
ATOM 1349 O O . ARG A 1 175 ? -3.571 -8.770 21.938 1.00 90.88 175 ARG A O 1
ATOM 1356 N N . LYS A 1 176 ? -3.698 -10.081 23.754 1.00 88.75 176 LYS A N 1
ATOM 1357 C CA . LYS A 1 176 ? -2.337 -10.625 23.636 1.00 88.75 176 LYS A CA 1
ATOM 1358 C C . LYS A 1 176 ? -2.168 -11.375 22.303 1.00 88.75 176 LYS A C 1
ATOM 1360 O O . LYS A 1 176 ? -3.036 -12.161 21.930 1.00 88.75 176 LYS A O 1
ATOM 1365 N N . LYS A 1 177 ? -1.030 -11.160 21.627 1.00 87.25 177 LYS A N 1
ATOM 1366 C CA . LYS A 1 177 ? -0.653 -11.750 20.320 1.00 87.25 177 LYS A CA 1
ATOM 1367 C C . LYS A 1 177 ? -1.538 -11.351 19.124 1.00 87.25 177 LYS A C 1
ATOM 1369 O O . LYS A 1 177 ? -1.456 -11.996 18.084 1.00 87.25 177 LYS A O 1
ATOM 1374 N N . ALA A 1 178 ? -2.371 -10.318 19.244 1.00 85.50 178 ALA A N 1
ATOM 1375 C CA . ALA A 1 178 ? -3.088 -9.770 18.097 1.00 85.50 178 ALA A CA 1
ATOM 1376 C C . ALA A 1 178 ? -2.214 -8.742 17.363 1.00 85.50 178 ALA A C 1
ATOM 1378 O O . ALA A 1 178 ? -1.650 -7.850 17.991 1.00 85.50 178 ALA A O 1
ATOM 1379 N N . SER A 1 179 ? -2.127 -8.856 16.038 1.00 83.94 179 SER A N 1
ATOM 1380 C CA . SER A 1 179 ? -1.566 -7.821 15.167 1.00 83.94 179 SER A CA 1
ATOM 1381 C C . SER A 1 179 ? -2.706 -7.059 14.503 1.00 83.94 179 SER A C 1
ATOM 1383 O O . SER A 1 179 ? -3.570 -7.683 13.886 1.00 83.94 179 SER A O 1
ATOM 1385 N N . VAL A 1 180 ? -2.702 -5.733 14.604 1.00 86.94 180 VAL A N 1
ATOM 1386 C CA . VAL A 1 180 ? -3.700 -4.875 13.958 1.00 86.94 180 VAL A CA 1
ATOM 1387 C C . VAL A 1 180 ? -3.056 -4.183 12.777 1.00 86.94 180 VAL A C 1
ATOM 1389 O O . VAL A 1 180 ? -1.929 -3.705 12.873 1.00 86.94 180 VAL A O 1
ATOM 1392 N N . ARG A 1 181 ? -3.787 -4.119 11.666 1.00 86.50 181 ARG A N 1
ATOM 1393 C CA . ARG A 1 181 ? -3.460 -3.223 10.562 1.00 86.50 181 ARG A CA 1
ATOM 1394 C C . ARG A 1 181 ? -4.511 -2.144 10.492 1.00 86.50 181 ARG A C 1
ATOM 1396 O O . ARG A 1 181 ? -5.708 -2.412 10.566 1.00 86.50 181 ARG A O 1
ATOM 1403 N N . HIS A 1 182 ? -4.037 -0.924 10.366 1.00 87.88 182 HIS A N 1
ATOM 1404 C CA . HIS A 1 182 ? -4.859 0.254 10.228 1.00 87.88 182 HIS A CA 1
ATOM 1405 C C . HIS A 1 182 ? -4.147 1.215 9.290 1.00 87.88 182 HIS A C 1
ATOM 1407 O O . HIS A 1 182 ? -2.963 1.064 8.998 1.00 87.88 182 HIS A O 1
ATOM 1413 N N . ARG A 1 183 ? -4.887 2.207 8.811 1.00 86.12 183 ARG A N 1
ATOM 1414 C CA . ARG A 1 183 ? -4.302 3.302 8.044 1.00 86.12 183 ARG A CA 1
ATOM 1415 C C . ARG A 1 183 ? -3.341 4.074 8.934 1.00 86.12 183 ARG A C 1
ATOM 1417 O O . ARG A 1 183 ? -3.674 4.341 10.091 1.00 86.12 183 ARG A O 1
ATOM 1424 N N . ALA A 1 184 ? -2.198 4.475 8.386 1.00 85.75 184 ALA A N 1
ATOM 1425 C CA . ALA A 1 184 ? -1.216 5.289 9.104 1.00 85.75 184 ALA A CA 1
ATOM 1426 C C . ALA A 1 184 ? -1.791 6.632 9.590 1.00 85.75 184 ALA A C 1
ATOM 1428 O O . ALA A 1 184 ? -1.317 7.207 10.570 1.00 85.75 184 ALA A O 1
ATOM 1429 N N . GLY A 1 185 ? -2.813 7.152 8.907 1.00 85.25 185 GLY A N 1
ATOM 1430 C CA . GLY A 1 185 ? -3.413 8.431 9.242 1.00 85.25 185 GLY A CA 1
ATOM 1431 C C . GLY A 1 185 ? -4.424 8.919 8.216 1.00 85.25 185 GLY A C 1
ATOM 1432 O O . GLY A 1 185 ? -4.865 8.174 7.342 1.00 85.25 185 GLY A O 1
ATOM 1433 N N . TYR A 1 186 ? -4.781 10.192 8.328 1.00 79.81 186 TYR A N 1
ATOM 1434 C CA . TYR A 1 186 ? -5.622 10.897 7.368 1.00 79.81 186 TYR A CA 1
ATOM 1435 C C . TYR A 1 186 ? -5.107 12.318 7.151 1.00 79.81 186 TYR A C 1
ATOM 1437 O O . TYR A 1 186 ? -4.464 12.909 8.016 1.00 79.81 186 TYR A O 1
ATOM 1445 N N . HIS A 1 187 ? -5.409 12.882 5.988 1.00 76.12 187 HIS A N 1
ATOM 1446 C CA . HIS A 1 187 ? -5.240 14.310 5.756 1.00 76.12 187 HIS A CA 1
ATOM 1447 C C . HIS A 1 187 ? -6.546 15.011 6.103 1.00 76.12 187 HIS A C 1
ATOM 1449 O O . HIS A 1 187 ? -7.593 14.671 5.545 1.00 76.12 187 HIS A O 1
ATOM 1455 N N . ALA A 1 188 ? -6.495 15.979 7.015 1.00 70.69 188 ALA A N 1
ATOM 1456 C CA . ALA A 1 188 ? -7.667 16.784 7.315 1.00 70.69 188 ALA A CA 1
ATOM 1457 C C . ALA A 1 188 ? -8.011 17.630 6.080 1.00 70.69 188 ALA A C 1
ATOM 1459 O O . ALA A 1 188 ? -7.218 18.440 5.600 1.00 70.69 188 ALA A O 1
ATOM 1460 N N . SER A 1 189 ? -9.193 17.378 5.524 1.00 62.62 189 SER A N 1
ATOM 1461 C CA . SER A 1 189 ? -9.794 18.207 4.484 1.00 62.62 189 SER A CA 1
ATOM 1462 C C . SER A 1 189 ? -11.006 18.902 5.094 1.00 62.62 189 SER A C 1
ATOM 1464 O O . SER A 1 189 ? -11.668 18.299 5.945 1.00 62.62 189 SER A O 1
ATOM 1466 N N . PRO A 1 190 ? -11.305 20.155 4.706 1.00 57.88 190 PRO A N 1
ATOM 1467 C CA . PRO A 1 190 ? -12.544 20.795 5.115 1.00 57.88 190 PRO A CA 1
ATOM 1468 C C . PRO A 1 190 ? -13.715 19.873 4.758 1.00 57.88 190 PRO A C 1
ATOM 1470 O O . PRO A 1 190 ? -13.687 19.282 3.672 1.00 57.88 190 PRO A O 1
ATOM 1473 N N . PRO A 1 191 ? -14.718 19.710 5.638 1.00 56.34 191 PRO A N 1
ATOM 1474 C CA . PRO A 1 191 ? -15.924 18.994 5.271 1.00 56.34 191 PRO A CA 1
ATOM 1475 C C . PRO A 1 191 ? -16.472 19.621 3.983 1.00 56.34 191 PRO A C 1
ATOM 1477 O O . PRO A 1 191 ? -16.399 20.849 3.838 1.00 56.34 191 PRO A O 1
ATOM 1480 N N . PRO A 1 192 ? -16.975 18.809 3.034 1.00 55.00 192 PRO A N 1
ATOM 1481 C CA . PRO A 1 192 ? -17.670 19.357 1.880 1.00 55.00 192 PRO A CA 1
ATOM 1482 C C . PRO A 1 192 ? -18.729 20.333 2.392 1.00 55.00 192 PRO A C 1
ATOM 1484 O O . PRO A 1 192 ? -19.369 20.057 3.414 1.00 55.00 192 PRO A O 1
ATOM 1487 N N . ALA A 1 193 ? -18.848 21.493 1.735 1.00 52.97 193 ALA A N 1
ATOM 1488 C CA . ALA A 1 193 ? -19.881 22.462 2.069 1.00 52.97 193 ALA A CA 1
ATOM 1489 C C . ALA A 1 193 ? -21.197 21.692 2.163 1.00 52.97 193 ALA A C 1
ATOM 1491 O O . ALA A 1 193 ? -21.556 20.969 1.234 1.00 52.97 193 ALA A O 1
ATOM 1492 N N . GLN A 1 194 ? -21.841 21.744 3.328 1.00 47.09 194 GLN A N 1
ATOM 1493 C CA . GLN A 1 194 ? -23.143 21.125 3.478 1.00 47.09 194 GLN 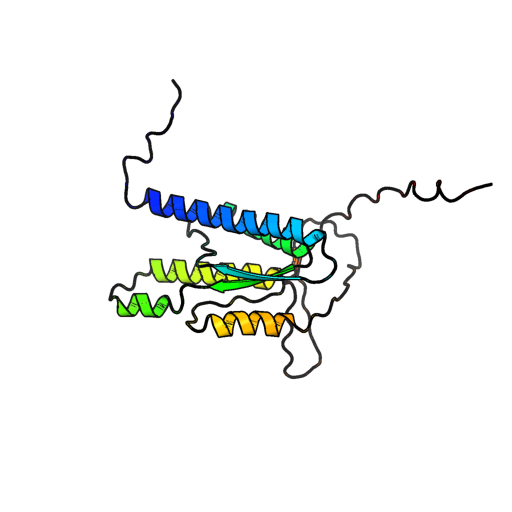A CA 1
ATOM 1494 C C . GLN A 1 194 ? -24.050 21.832 2.478 1.00 47.09 194 GLN A C 1
ATOM 1496 O O . GLN A 1 194 ? -24.356 23.009 2.662 1.00 47.09 194 GLN A O 1
ATOM 1501 N N . ASP A 1 195 ? -24.437 21.141 1.408 1.00 49.09 195 ASP A N 1
ATOM 1502 C CA . ASP A 1 195 ? -25.568 21.569 0.603 1.00 49.09 195 ASP A CA 1
ATOM 1503 C C . ASP A 1 195 ? -26.758 21.591 1.558 1.00 49.09 195 ASP A C 1
ATOM 1505 O O . ASP A 1 195 ? -27.275 20.544 1.962 1.00 49.09 195 ASP A O 1
ATOM 1509 N N . THR A 1 196 ? -27.128 22.793 1.999 1.00 44.16 196 THR A N 1
ATOM 1510 C CA . THR A 1 196 ? -28.306 23.047 2.821 1.00 44.16 196 THR A CA 1
ATOM 1511 C C . THR A 1 196 ? -29.464 22.271 2.201 1.00 44.16 196 THR A C 1
ATOM 1513 O O . THR A 1 196 ? -29.766 22.486 1.022 1.00 44.16 196 THR A O 1
ATOM 1516 N N . PRO A 1 197 ? -30.097 21.327 2.916 1.00 47.66 197 PRO A N 1
ATOM 1517 C CA . PRO A 1 197 ? -31.047 20.437 2.285 1.00 47.66 197 PRO A CA 1
ATOM 1518 C C . PRO A 1 197 ? -32.287 21.230 1.869 1.00 47.66 197 PRO A C 1
ATOM 1520 O O . PRO A 1 197 ? -33.219 21.418 2.640 1.00 47.66 197 PRO A O 1
ATOM 1523 N N . ALA A 1 198 ? -32.386 21.568 0.582 1.00 49.91 198 ALA A N 1
ATOM 1524 C CA . ALA A 1 198 ? -33.653 21.867 -0.092 1.00 49.91 198 ALA A CA 1
ATOM 1525 C C . ALA A 1 198 ? -34.538 20.601 -0.238 1.00 49.91 198 ALA A C 1
ATOM 1527 O O . ALA A 1 198 ? -35.355 20.485 -1.154 1.00 49.91 198 ALA A O 1
ATOM 1528 N N . ARG A 1 199 ? -34.346 19.611 0.647 1.00 49.62 199 ARG A N 1
ATOM 1529 C CA . ARG A 1 199 ? -35.008 18.303 0.663 1.00 49.62 199 ARG A CA 1
ATOM 1530 C C . ARG A 1 199 ? -36.194 18.227 1.628 1.00 49.62 199 ARG A C 1
ATOM 1532 O O . ARG A 1 199 ? -36.924 17.246 1.550 1.00 49.62 199 ARG A O 1
ATOM 1539 N N . ASP A 1 200 ? -36.457 19.276 2.406 1.00 49.19 200 ASP A N 1
ATOM 1540 C CA . ASP A 1 200 ? -37.621 19.330 3.308 1.00 49.19 200 ASP A CA 1
ATOM 1541 C C . ASP A 1 200 ? -38.875 19.951 2.661 1.00 49.19 200 ASP A C 1
ATOM 1543 O O . ASP A 1 200 ? -39.983 19.800 3.166 1.00 49.19 200 ASP A O 1
ATOM 1547 N N . ALA A 1 201 ? -38.760 20.566 1.478 1.00 47.59 201 ALA A N 1
ATOM 1548 C CA . ALA A 1 201 ? -39.898 21.206 0.804 1.00 47.59 201 ALA A CA 1
ATOM 1549 C C . ALA A 1 201 ? -40.744 20.262 -0.079 1.00 47.59 201 ALA A C 1
ATOM 1551 O O . ALA A 1 201 ? -41.756 20.687 -0.629 1.00 47.59 201 ALA A O 1
ATOM 1552 N N . ARG A 1 202 ? -40.356 18.986 -0.251 1.00 49.59 202 ARG A N 1
ATOM 1553 C CA . ARG A 1 202 ? -41.096 18.031 -1.110 1.00 49.59 202 ARG A CA 1
ATOM 1554 C C . ARG A 1 202 ? -42.028 17.078 -0.355 1.00 49.59 202 ARG A C 1
ATOM 1556 O O . ARG A 1 202 ? -42.748 16.325 -1.008 1.00 49.59 202 ARG A O 1
ATOM 1563 N N . PHE A 1 203 ? -42.049 17.129 0.979 1.00 52.62 203 PHE A N 1
ATOM 1564 C CA . PHE A 1 203 ? -42.924 16.288 1.811 1.00 52.62 203 PHE A CA 1
ATOM 1565 C C . PHE A 1 203 ? -43.956 17.058 2.643 1.00 52.62 203 PHE A C 1
ATOM 1567 O O . PHE A 1 203 ? -44.804 16.431 3.269 1.00 52.62 203 PHE A O 1
ATOM 1574 N N . ALA A 1 204 ? -43.974 18.390 2.587 1.00 50.75 204 ALA A N 1
ATOM 1575 C CA . ALA A 1 204 ? -45.117 19.159 3.065 1.00 50.75 204 ALA A CA 1
ATOM 1576 C C . ALA A 1 204 ? -46.188 19.191 1.962 1.00 50.75 204 ALA A C 1
ATOM 1578 O O . ALA A 1 204 ? -46.152 20.032 1.065 1.00 50.75 204 ALA A O 1
ATOM 1579 N N . ARG A 1 205 ? -47.112 18.225 1.989 1.00 43.09 205 ARG A N 1
ATOM 1580 C CA . ARG A 1 205 ? -48.408 18.372 1.315 1.00 43.09 205 ARG A CA 1
ATOM 1581 C C . ARG A 1 205 ? -49.434 18.927 2.319 1.00 43.09 205 ARG A C 1
ATOM 1583 O O . ARG A 1 205 ? -49.314 18.587 3.495 1.00 43.09 205 ARG A O 1
ATOM 1590 N N . PRO A 1 206 ? -50.355 19.795 1.859 1.00 53.12 206 PRO A N 1
ATOM 1591 C CA . PRO A 1 206 ? -51.351 20.482 2.685 1.00 53.12 206 PRO A CA 1
ATOM 1592 C C . PRO A 1 206 ? -52.396 19.541 3.290 1.00 53.12 206 PRO A C 1
ATOM 1594 O O . PRO A 1 206 ? -52.621 18.454 2.706 1.00 53.12 206 PRO A O 1
#

Radius of gyration: 21.75 Å; Cα contacts (8 Å, |Δi|>4): 229; chains: 1; bounding box: 79×45×61 Å

pLDDT: mean 74.32, std 15.37, range [32.12, 93.38]

Secondary structure (DSSP, 8-state):
----S-TTSS-TTTHHHHHHHHHHHHHHHHHHHHHHHHHHTS-S-EEEEEEES-----SSTTHHHHHHHHHHHHHHHHHTTEEEEEEETT-SHHHHHHHTT---HHHHHHHHHHHHHHHHHHHHHT---B-S-S-HHHHHHHHHHHHTS--------SS------EEE------STT------SEEE--PPPP----TTSTTS---

Sequence (206 aa):
ARPGIASWLLDPGLSSAEFFQRRRITDTFTAIEELATHLEGIGGRKNVIWVSEAFAVPVGVGRQEMLERMRRATRALSHAQAALYPVDARGLVGAISFASGKPSLTTFGTVRGNIESMEIVAEETGGRAFANTNALDRSIWSAVDDARFTYVLGYYPSSAFFDRGFRKIDVNVTRKKASVRHRAGYHASPPPAQDTPARDARFARP

Solvent-accessible surface area (backbone atoms only — not comparable to full-atom values): 12288 Å² total; per-residue (Å²): 142,78,98,75,92,67,84,73,79,81,49,81,75,66,58,52,58,52,49,52,49,54,48,52,42,54,50,51,39,50,52,44,32,54,47,17,62,65,38,50,82,46,85,62,83,42,78,44,78,46,78,38,79,73,53,57,60,59,88,63,88,63,34,66,65,46,51,54,44,50,52,49,22,40,49,35,20,44,74,24,39,27,18,34,25,33,31,38,68,71,21,48,54,71,60,54,36,56,74,67,75,56,78,47,75,64,59,55,50,52,54,51,39,19,50,52,45,30,39,50,47,5,37,48,25,31,39,49,51,40,62,67,37,79,54,57,70,58,44,54,51,49,51,52,59,63,62,68,75,79,84,90,80,91,82,79,82,94,64,94,65,65,54,77,47,80,43,80,49,86,83,86,75,91,58,84,93,67,85,79,76,55,40,46,44,48,66,39,64,72,75,74,78,77,76,75,72,84,69,67,73,80,74,72,73,135

Nearest PDB structures (foldseek):
  6yn7-assembly1_B  TM=5.108E-01  e=2.512E-01  Alicyclobacillus herbarius
  6yn7-assembly1_D  TM=5.010E-01  e=3.064E-01  Alicyclobacillus herbarius
  6yn7-assembly1_C  TM=6.261E-01  e=9.456E-01  Alicyclobacillus herbarius
  6yn7-assembly1_A  TM=6.318E-01  e=1.010E+00  Alicyclobacillus herbarius
  8f3d-assembly1_A  TM=6.123E-01  e=1.080E+00  Leishmania tarentolae

Mean predicted aligned error: 12.53 Å